Protein 7CQZ (pdb70)

Structure (mmCIF, N/CA/C/O backbone):
data_7CQZ
#
_entry.id   7CQZ
#
_cell.length_a   51.827
_cell.length_b   59.200
_cell.length_c   173.432
_cell.angle_alpha   90.000
_cell.angle_beta   90.000
_cell.angle_gamma   90.000
#
_symmetry.space_group_name_H-M   'P 21 21 21'
#
loop_
_entity.id
_entity.type
_entity.pdbx_description
1 polymer 'Terminal nucleotidyltransferase 5C'
2 non-polymer 'CHLORIDE ION'
3 non-polymer GLYCEROL
4 water water
#
loop_
_atom_site.group_PDB
_atom_site.id
_atom_site.type_symbol
_atom_site.label_atom_id
_atom_site.label_alt_id
_atom_site.label_comp_id
_atom_site.label_asym_id
_atom_site.label_entity_id
_atom_site.label_seq_id
_atom_site.pdbx_PDB_ins_code
_atom_site.Cartn_x
_atom_site.Cartn_y
_atom_site.Cartn_z
_atom_site.occupancy
_atom_site.B_iso_or_equiv
_atom_site.auth_seq_id
_atom_site.auth_comp_id
_atom_site.auth_asym_id
_atom_site.auth_atom_id
_atom_site.pdbx_PDB_model_num
ATOM 1 N N . ASP A 1 10 ? -7.21009 0.08384 -29.48837 1.000 123.47937 10 ASP A N 1
ATOM 2 C CA . ASP A 1 10 ? -7.19952 0.51888 -30.88012 1.000 123.17597 10 ASP A CA 1
ATOM 3 C C . ASP A 1 10 ? -5.87367 0.18371 -31.55577 1.000 116.01281 10 ASP A C 1
ATOM 4 O O . ASP A 1 10 ? -5.18484 -0.75783 -31.16173 1.000 112.90188 10 ASP A O 1
ATOM 9 N N . SER A 1 11 ? -5.51920 0.96893 -32.57516 1.000 103.10162 11 SER A N 1
ATOM 10 C CA . SER A 1 11 ? -4.31517 0.70833 -33.35451 1.000 92.55685 11 SER A CA 1
ATOM 11 C C . SER A 1 11 ? -3.03157 1.02900 -32.60040 1.000 85.94995 11 SER A C 1
ATOM 12 O O . SER A 1 11 ? -1.94794 0.71660 -33.10578 1.000 79.44578 11 SER A O 1
ATOM 15 N N . GLU A 1 12 ? -3.11862 1.64019 -31.41599 1.000 83.72633 12 GLU A N 1
ATOM 16 C CA . GLU A 1 12 ? -1.91203 1.95047 -30.65819 1.000 81.05889 12 GLU A CA 1
ATOM 17 C C . GLU A 1 12 ? -1.20414 0.69852 -30.15643 1.000 73.35493 12 GLU A C 1
ATOM 18 O O . GLU A 1 12 ? 0.00238 0.74825 -29.89397 1.000 77.04370 12 GLU A O 1
ATOM 24 N N . SER A 1 13 ? -1.91874 -0.41795 -30.02441 1.000 53.65216 13 SER A N 1
ATOM 25 C CA . SER A 1 13 ? -1.32935 -1.66299 -29.55214 1.000 62.85941 13 SER A CA 1
ATOM 26 C C . SER A 1 13 ? -0.80218 -2.54348 -30.67770 1.000 61.48798 13 SER A C 1
ATOM 27 O O . SER A 1 13 ? -0.12409 -3.53797 -30.39754 1.000 60.39751 13 SER A O 1
ATOM 30 N N . PHE A 1 14 ? -1.09052 -2.20949 -31.93100 1.000 57.68336 14 PHE A N 1
ATOM 31 C CA . PHE A 1 14 ? -0.66644 -3.00265 -33.07320 1.000 58.33304 14 PHE A CA 1
ATOM 32 C C . PHE A 1 14 ? 0.45901 -2.30152 -33.82235 1.000 60.68131 14 PHE A C 1
ATOM 33 O O . PHE A 1 14 ? 0.67931 -1.09574 -33.67798 1.000 64.34135 14 PHE A O 1
ATOM 41 N N . SER A 1 15 ? 1.16952 -3.07996 -34.63510 1.000 66.74583 15 SER A N 1
ATOM 42 C CA . SER A 1 15 ? 2.26186 -2.55274 -35.43898 1.000 75.44795 15 SER A CA 1
ATOM 43 C C . SER A 1 15 ? 2.52541 -3.49864 -36.59926 1.000 73.74999 15 SER A C 1
ATOM 44 O O . SER A 1 15 ? 2.27701 -4.70349 -36.50486 1.00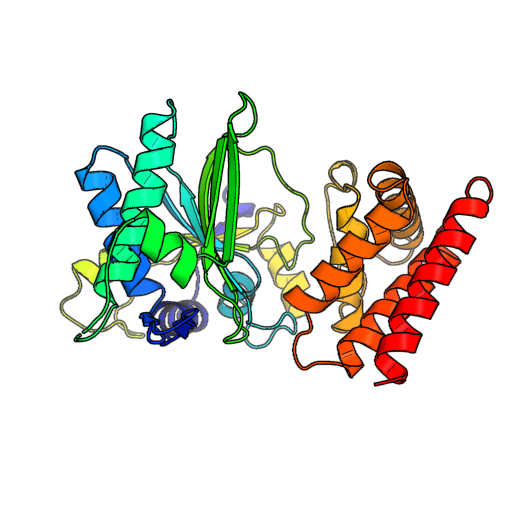0 66.17413 15 SER A O 1
ATOM 47 N N . VAL A 1 16 ? 3.03321 -2.93724 -37.69027 1.000 76.31718 16 VAL A N 1
ATOM 48 C CA . VAL A 1 16 ? 3.37318 -3.70848 -38.87903 1.000 55.45862 16 VAL A CA 1
ATOM 49 C C . VAL A 1 16 ? 4.84333 -4.09403 -38.80445 1.000 54.86590 16 VAL A C 1
ATOM 50 O O . VAL A 1 16 ? 5.70924 -3.23965 -38.58091 1.000 62.60303 16 VAL A O 1
ATOM 54 N N . LEU A 1 17 ? 5.12684 -5.38019 -38.98568 1.000 54.49478 17 LEU A N 1
ATOM 55 C CA . LEU A 1 17 ? 6.50051 -5.85534 -38.92710 1.000 52.77729 17 LEU A CA 1
ATOM 56 C C . LEU A 1 17 ? 7.25392 -5.48970 -40.20122 1.000 64.35320 17 LEU A C 1
ATOM 57 O O . LEU A 1 17 ? 6.67403 -5.37860 -41.28490 1.000 65.11856 17 LEU A O 1
ATOM 62 N N . ASN A 1 18 ? 8.56367 -5.29652 -40.05881 1.000 55.51272 18 ASN A N 1
ATOM 63 C CA . ASN A 1 18 ? 9.42881 -5.03645 -41.19683 1.000 55.51349 18 ASN A CA 1
ATOM 64 C C . ASN A 1 18 ? 9.98174 -6.35658 -41.72997 1.000 68.56731 18 ASN A C 1
ATOM 65 O O . ASN A 1 18 ? 9.70419 -7.43400 -41.19804 1.000 81.40695 18 ASN A O 1
ATOM 70 N N . TRP A 1 19 ? 10.78237 -6.27482 -42.79551 1.000 64.76538 19 TRP A N 1
ATOM 71 C CA . TRP A 1 19 ? 11.33002 -7.48874 -43.39336 1.000 61.86266 19 TRP A CA 1
ATOM 72 C C . TRP A 1 19 ? 12.26686 -8.20800 -42.43242 1.000 55.47678 19 TRP A C 1
ATOM 73 O O . TRP A 1 19 ? 12.25625 -9.44197 -42.35295 1.000 63.49980 19 TRP A O 1
ATOM 84 N N . ASP A 1 20 ? 13.08886 -7.45285 -41.69939 1.000 53.45188 20 ASP A N 1
ATOM 85 C CA . ASP A 1 20 ? 13.98334 -8.06082 -40.71911 1.000 61.56755 20 ASP A CA 1
ATOM 86 C C . ASP A 1 20 ? 13.20636 -8.87553 -39.69298 1.000 74.77375 20 ASP A C 1
ATOM 87 O O . ASP A 1 20 ? 13.62953 -9.97187 -39.30643 1.000 63.48561 20 ASP A O 1
ATOM 92 N N . GLN A 1 21 ? 12.05991 -8.35909 -39.24838 1.000 64.28843 21 GLN A N 1
ATOM 93 C CA . GLN A 1 21 ? 11.25841 -9.07519 -38.26280 1.000 56.76125 21 GLN A CA 1
ATOM 94 C C . GLN A 1 21 ? 10.49447 -10.22892 -38.90183 1.000 50.99938 21 GLN A C 1
ATOM 95 O O . GLN A 1 21 ? 10.41947 -11.32230 -38.32920 1.000 66.84156 21 GLN A O 1
ATOM 101 N N . VAL A 1 22 ? 9.92415 -10.00722 -40.08861 1.000 55.93297 22 VAL A N 1
ATOM 102 C CA . VAL A 1 22 ? 9.21099 -11.07732 -40.78203 1.000 50.19758 22 VAL A CA 1
ATOM 103 C C . VAL A 1 22 ? 10.16258 -12.21734 -41.12366 1.000 59.31741 22 VAL A C 1
ATOM 104 O O . VAL A 1 22 ? 9.80494 -13.39744 -41.01741 1.000 51.15137 22 VAL A O 1
ATOM 108 N N . SER A 1 23 ? 11.39261 -11.88538 -41.52491 1.000 60.78366 23 SER A N 1
ATOM 109 C CA . SER A 1 23 ? 12.37036 -12.91833 -41.85485 1.000 67.93602 23 SER A CA 1
ATOM 110 C C . SER A 1 23 ? 12.68825 -13.78240 -40.64117 1.000 56.01049 23 SER A C 1
ATOM 111 O O . SER A 1 23 ? 12.73508 -15.01419 -40.73740 1.000 66.24712 23 SER A O 1
ATOM 114 N N . ARG A 1 24 ? 12.91067 -13.15259 -39.48511 1.000 58.69791 24 ARG A N 1
ATOM 115 C CA . ARG A 1 24 ? 13.19331 -13.92300 -38.27870 1.000 61.50199 24 ARG A CA 1
ATOM 116 C C . ARG A 1 24 ? 11.97037 -14.71216 -37.82866 1.000 39.21054 24 ARG A C 1
ATOM 117 O O . ARG A 1 24 ? 12.10481 -15.81847 -37.29458 1.000 51.66050 24 ARG A O 1
ATOM 125 N N . LEU A 1 25 ? 10.77013 -14.16253 -38.03485 1.000 47.02511 25 LEU A N 1
ATOM 126 C CA . LEU A 1 25 ? 9.55593 -14.93427 -37.78786 1.000 42.16503 25 LEU A CA 1
ATOM 127 C C . LEU A 1 25 ? 9.52921 -16.19485 -38.64022 1.000 58.82799 25 LEU A C 1
ATOM 128 O O . LEU A 1 25 ? 9.15383 -17.27154 -38.16111 1.000 56.64508 25 LEU A O 1
ATOM 133 N N . HIS A 1 26 ? 9.93389 -16.07908 -39.90736 1.000 53.88352 26 HIS A N 1
ATOM 134 C CA . HIS A 1 26 ? 9.94192 -17.23534 -40.79599 1.000 49.61285 26 HIS A CA 1
ATOM 135 C C . HIS A 1 26 ? 10.92059 -18.29916 -40.31379 1.000 47.78234 26 HIS A C 1
ATOM 136 O O . HIS A 1 26 ? 10.63439 -19.49926 -40.39768 1.000 65.25955 26 HIS A O 1
ATOM 143 N N . GLU A 1 27 ? 12.08349 -17.87968 -39.80876 1.000 53.17318 27 GLU A N 1
ATOM 144 C CA . GLU A 1 27 ? 13.04491 -18.83992 -39.27565 1.000 57.77641 27 GLU A CA 1
ATOM 145 C C . GLU A 1 27 ? 12.49411 -19.54950 -38.04464 1.000 57.75958 27 GLU A C 1
ATOM 146 O O . GLU A 1 27 ? 12.67268 -20.76317 -37.88657 1.000 59.35219 27 GLU A O 1
ATOM 152 N N . VAL A 1 28 ? 11.81876 -18.80931 -37.16244 1.000 50.94949 28 VAL A N 1
ATOM 153 C CA . VAL A 1 28 ? 11.26325 -19.41242 -35.95333 1.000 58.61535 28 VAL A CA 1
ATOM 154 C C . VAL A 1 28 ? 10.21519 -20.45910 -36.31016 1.000 54.68007 28 VAL A C 1
ATOM 155 O O . VAL A 1 28 ? 10.17488 -21.54681 -35.72130 1.000 58.79214 28 VAL A O 1
ATOM 159 N N . LEU A 1 29 ? 9.35796 -20.15400 -37.28658 1.000 52.13402 29 LEU A N 1
ATOM 160 C CA . LEU A 1 29 ? 8.29425 -21.07809 -37.66014 1.000 53.55710 29 LEU A CA 1
ATOM 161 C C . LEU A 1 29 ? 8.80915 -22.28280 -38.43745 1.000 46.40824 29 LEU A C 1
ATOM 162 O O . LEU A 1 29 ? 8.15374 -23.33006 -38.43343 1.000 47.39133 29 LEU A O 1
ATOM 167 N N . THR A 1 30 ? 9.96098 -22.16665 -39.09684 1.000 54.63031 30 THR A N 1
ATOM 168 C CA . THR A 1 30 ? 10.50718 -23.25408 -39.89742 1.000 48.45907 30 THR A CA 1
ATOM 169 C C . THR A 1 30 ? 11.71182 -23.92865 -39.25601 1.000 51.30380 30 THR A C 1
ATOM 170 O O . THR A 1 30 ? 12.29896 -24.82599 -39.86960 1.000 60.44687 30 THR A O 1
ATOM 174 N N . GLU A 1 31 ? 12.09887 -23.52487 -38.04934 1.000 61.23904 31 GLU A N 1
ATOM 175 C CA . GLU A 1 31 ? 13.20625 -24.17737 -37.36579 1.000 59.51176 31 GLU A CA 1
ATOM 176 C C . GLU A 1 31 ? 12.81776 -25.59555 -36.96862 1.000 55.24510 31 GLU A C 1
ATOM 177 O O . GLU A 1 31 ? 11.71372 -25.83861 -36.47440 1.000 49.90700 31 GLU A O 1
ATOM 183 N N . VAL A 1 32 ? 13.72972 -26.53579 -37.19497 1.000 61.54531 32 VAL A N 1
ATOM 184 C CA . VAL A 1 32 ? 13.50561 -27.92740 -36.81780 1.000 61.80412 32 VAL A CA 1
ATOM 185 C C . VAL A 1 32 ? 13.75399 -28.07072 -35.32112 1.000 64.65696 32 VAL A C 1
ATOM 186 O O . VAL A 1 32 ? 14.87968 -27.88491 -34.84706 1.000 73.48892 32 VAL A O 1
ATOM 190 N N . VAL A 1 33 ? 12.70708 -28.40143 -34.57770 1.000 60.75919 33 VAL A N 1
ATOM 191 C CA . VAL A 1 33 ? 12.75409 -28.49483 -33.12181 1.000 61.52644 33 VAL A CA 1
ATOM 192 C C . VAL A 1 33 ? 12.53728 -29.95290 -32.73185 1.000 59.03677 33 VAL A C 1
ATOM 193 O O . VAL A 1 33 ? 11.47979 -30.51880 -33.03934 1.000 62.54848 33 VAL A O 1
ATOM 197 N N . PRO A 1 34 ? 13.49508 -30.59613 -32.06799 1.000 61.35782 34 PRO A N 1
ATOM 198 C CA . PRO A 1 34 ? 13.28999 -31.98177 -31.63100 1.000 68.76813 34 PRO A CA 1
ATOM 199 C C . PRO A 1 34 ? 12.38032 -32.05770 -30.41429 1.000 75.21648 34 PRO A C 1
ATOM 200 O O . PRO A 1 34 ? 12.51594 -31.28868 -29.45916 1.000 83.82392 34 PRO A O 1
ATOM 204 N N . ILE A 1 35 ? 11.44505 -33.00162 -30.45715 1.000 70.47349 35 ILE A N 1
ATOM 205 C CA . ILE A 1 35 ? 10.51896 -33.25431 -29.35858 1.000 56.29563 35 ILE A CA 1
ATOM 206 C C . ILE A 1 35 ? 10.86290 -34.61761 -28.77726 1.000 67.68035 35 ILE A C 1
ATOM 207 O O . ILE A 1 35 ? 10.68703 -35.64623 -29.44138 1.000 71.33066 35 ILE A O 1
ATOM 212 N N . HIS A 1 36 ? 11.34494 -34.62939 -27.53664 1.000 66.58918 36 HIS A N 1
ATOM 213 C CA . HIS A 1 36 ? 11.80948 -35.86516 -26.92191 1.000 65.66860 36 HIS A CA 1
ATOM 214 C C . HIS A 1 36 ? 10.64767 -36.81830 -26.67948 1.000 60.91206 36 HIS A C 1
ATOM 215 O O . HIS A 1 36 ? 9.53901 -36.39989 -26.33079 1.000 69.78785 36 HIS A O 1
ATOM 222 N N . GLY A 1 37 ? 10.91132 -38.10761 -26.87065 1.000 71.42573 37 GLY A N 1
ATOM 223 C CA . GLY A 1 37 ? 9.91978 -39.14655 -26.67981 1.000 78.79495 37 GLY A CA 1
ATOM 224 C C . GLY A 1 37 ? 10.31709 -40.06515 -25.53358 1.000 93.53571 37 GLY A C 1
ATOM 225 O O . GLY A 1 37 ? 11.43547 -40.57986 -25.49710 1.000 111.24028 37 GLY A O 1
ATOM 226 N N . ARG A 1 38 ? 9.38572 -40.25167 -24.60478 1.000 82.89560 38 ARG A N 1
ATOM 227 C CA . ARG A 1 38 ? 9.62405 -41.09318 -23.44156 1.000 90.40308 38 ARG A CA 1
ATOM 228 C C . ARG A 1 38 ? 9.46387 -42.56352 -23.80398 1.000 99.69037 38 ARG A C 1
ATOM 229 O O . ARG A 1 38 ? 8.51447 -42.95008 -24.49214 1.000 90.58592 38 ARG A O 1
ATOM 237 N N . GLY A 1 39 ? 10.40259 -43.38213 -23.33602 1.000 96.38830 39 GLY A N 1
ATOM 238 C CA . GLY A 1 39 ? 10.37653 -44.80570 -23.60946 1.000 86.38284 39 GLY A CA 1
ATOM 239 C C . GLY A 1 39 ? 11.01411 -45.17169 -24.93388 1.000 102.38738 39 GLY A C 1
ATOM 240 O O . GLY A 1 39 ? 11.98404 -44.53691 -25.35801 1.000 107.84950 39 GLY A O 1
ATOM 241 N N . ASN A 1 40 ? 10.47470 -46.19219 -25.60055 1.000 114.83503 40 ASN A N 1
ATOM 242 C CA . ASN A 1 40 ? 10.93921 -46.62826 -26.91858 1.000 118.94865 40 ASN A CA 1
ATOM 243 C C . ASN A 1 40 ? 10.54098 -45.68276 -28.03233 1.000 101.08068 40 ASN A C 1
ATOM 244 O O . ASN A 1 40 ? 10.69101 -46.04811 -29.20464 1.000 108.42418 40 ASN A O 1
ATOM 249 N N . PHE A 1 41 ? 10.04499 -44.49012 -27.72250 1.000 84.81434 41 PHE A N 1
ATOM 250 C CA . PHE A 1 41 ? 9.55817 -43.62672 -28.78902 1.000 88.10095 41 PHE A CA 1
ATOM 251 C C . PHE A 1 41 ? 10.67433 -42.72942 -29.31231 1.000 91.38258 41 PHE A C 1
ATOM 252 O O . PHE A 1 41 ? 11.48138 -42.21917 -28.52952 1.000 94.49126 41 PHE A O 1
ATOM 260 N N . PRO A 1 42 ? 10.72790 -42.53503 -30.62522 1.000 90.38333 42 PRO A N 1
ATOM 261 C CA . PRO A 1 42 ? 11.74967 -41.66386 -31.20605 1.000 79.51659 42 PRO A CA 1
ATOM 262 C C . PRO A 1 42 ? 11.42171 -40.19635 -30.98118 1.000 74.14419 42 PRO A C 1
ATOM 263 O O . PRO A 1 42 ? 10.28669 -39.81655 -30.68786 1.000 68.10111 42 PRO A O 1
ATOM 267 N N . THR A 1 43 ? 12.45101 -39.36788 -31.12564 1.000 84.72491 43 THR A N 1
ATOM 268 C CA . THR A 1 43 ? 12.27949 -37.92702 -31.01818 1.000 82.07712 43 THR A CA 1
ATOM 269 C C . THR A 1 43 ? 11.63244 -37.38996 -32.28799 1.000 80.54527 43 THR A C 1
ATOM 270 O O . THR A 1 43 ? 12.04009 -37.74116 -33.39941 1.000 89.49866 43 THR A O 1
ATOM 274 N N . LEU A 1 44 ? 10.62047 -36.54337 -32.12152 1.000 80.51951 44 LEU A N 1
ATOM 275 C CA . LEU A 1 44 ? 9.91226 -35.95392 -33.24873 1.000 72.97448 44 LEU A CA 1
ATOM 276 C C . LEU A 1 44 ? 10.61574 -34.67621 -33.68593 1.000 78.55872 44 LEU A C 1
ATOM 277 O O . LEU A 1 44 ? 10.84184 -33.77516 -32.87183 1.000 81.80727 44 LEU A O 1
ATOM 282 N N . GLU A 1 45 ? 10.96513 -34.60481 -34.96817 1.000 79.21525 45 GLU A N 1
ATOM 283 C CA . GLU A 1 45 ? 11.56611 -33.41011 -35.55689 1.000 69.41620 45 GLU A CA 1
ATOM 284 C C . GLU A 1 45 ? 10.44482 -32.60574 -36.20383 1.000 70.27675 45 GLU A C 1
ATOM 285 O O . GLU A 1 45 ? 10.05540 -32.86587 -37.34523 1.000 77.44250 45 GLU A O 1
ATOM 291 N N . ILE A 1 46 ? 9.92661 -31.62723 -35.46982 1.000 71.46518 46 ILE A N 1
ATOM 292 C CA . ILE A 1 46 ? 8.78611 -30.84447 -35.91283 1.000 64.68581 46 ILE A CA 1
ATOM 293 C C . ILE A 1 46 ? 9.23129 -29.41026 -36.17759 1.000 57.27882 46 ILE A C 1
ATOM 294 O O . ILE A 1 46 ? 10.31130 -28.97955 -35.77309 1.000 55.22660 46 ILE A O 1
ATOM 299 N N . THR A 1 47 ? 8.37812 -28.67149 -36.88072 1.000 49.10878 47 THR A N 1
ATOM 300 C CA . THR A 1 47 ? 8.49461 -27.22871 -37.01282 1.000 47.00694 47 THR A CA 1
ATOM 301 C C . THR A 1 47 ? 7.17984 -26.60589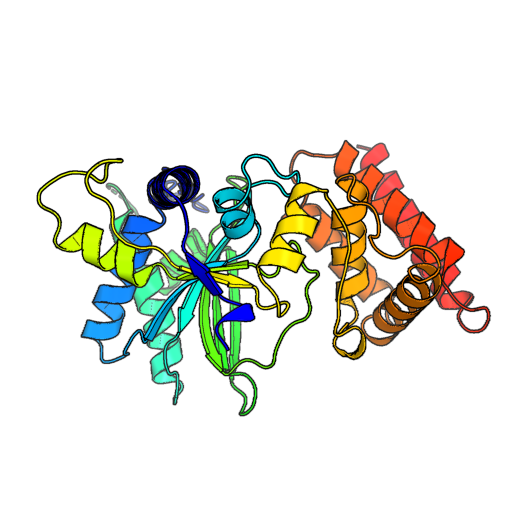 -36.57081 1.000 59.49471 47 THR A C 1
ATOM 302 O O . THR A 1 47 ? 6.12328 -27.23958 -36.64569 1.000 57.90075 47 THR A O 1
ATOM 306 N N . LEU A 1 48 ? 7.25043 -25.36069 -36.09656 1.000 46.41262 48 LEU A N 1
ATOM 307 C CA . LEU A 1 48 ? 6.03080 -24.67164 -35.68825 1.000 45.26623 48 LEU A CA 1
ATOM 308 C C . LEU A 1 48 ? 5.09061 -24.47425 -36.87025 1.000 65.98957 48 LEU A C 1
ATOM 309 O O . LEU A 1 48 ? 3.86563 -24.53330 -36.71518 1.000 62.92698 48 LEU A O 1
ATOM 314 N N . LYS A 1 49 ? 5.64777 -24.24629 -38.06152 1.000 54.14357 49 LYS A N 1
ATOM 315 C CA . LYS A 1 49 ? 4.82250 -24.06553 -39.25140 1.000 59.49556 49 LYS A CA 1
ATOM 316 C C . LYS A 1 49 ? 4.00650 -25.31673 -39.55272 1.000 56.34322 49 LYS A C 1
ATOM 317 O O . LYS A 1 49 ? 2.79784 -25.23911 -39.80122 1.000 54.65118 49 LYS A O 1
ATOM 323 N N . ASP A 1 50 ? 4.65278 -26.48471 -39.52907 1.000 46.31861 50 ASP A N 1
ATOM 324 C CA . ASP A 1 50 ? 3.96600 -27.71694 -39.90384 1.000 53.38736 50 ASP A CA 1
ATOM 325 C C . ASP A 1 50 ? 2.91438 -28.10910 -38.87327 1.000 49.87723 50 ASP A C 1
ATOM 326 O O . ASP A 1 50 ? 1.82968 -28.57956 -39.23621 1.000 45.53507 50 ASP A O 1
ATOM 331 N N . ILE A 1 51 ? 3.21159 -27.92444 -37.58470 1.000 49.04261 51 ILE A N 1
ATOM 332 C CA . ILE A 1 51 ? 2.25805 -28.33087 -36.55809 1.000 49.17532 51 ILE A CA 1
ATOM 333 C C . ILE A 1 51 ? 1.05254 -27.39769 -36.53863 1.000 47.95245 51 ILE A C 1
ATOM 334 O O . ILE A 1 51 ? -0.06771 -27.83007 -36.24384 1.000 53.64773 51 ILE A O 1
ATOM 339 N N . VAL A 1 52 ? 1.24579 -26.11796 -36.86473 1.000 48.77119 52 VAL A N 1
ATOM 340 C CA . VAL A 1 52 ? 0.11875 -25.19105 -36.91773 1.000 48.67078 52 VAL A CA 1
ATOM 341 C C . VAL A 1 52 ? -0.80043 -25.54086 -38.08120 1.000 54.59156 52 VAL A C 1
ATOM 342 O O . VAL A 1 52 ? -2.02597 -25.61063 -37.92779 1.000 51.41505 52 VAL A O 1
ATOM 346 N N . GLN A 1 53 ? -0.21958 -25.76973 -39.26204 1.000 45.78490 53 GLN A N 1
ATOM 347 C CA . GLN A 1 53 ? -1.02236 -26.10683 -40.43358 1.000 53.18824 53 GLN A CA 1
ATOM 348 C C . GLN A 1 53 ? -1.80166 -27.39776 -40.21846 1.000 46.06982 53 GLN A C 1
ATOM 349 O O . GLN A 1 53 ? -2.96264 -27.50710 -40.63030 1.000 61.65433 53 GLN A O 1
ATOM 355 N N . THR A 1 54 ? -1.18057 -28.38678 -39.57323 1.000 42.95654 54 THR A N 1
ATOM 356 C CA . THR A 1 54 ? -1.87100 -29.64382 -39.30565 1.000 42.87170 54 THR A CA 1
ATOM 357 C C . THR A 1 54 ? -2.99497 -29.44765 -38.29534 1.000 51.03363 54 THR A C 1
ATOM 358 O O . THR A 1 54 ? -4.11206 -29.94069 -38.49056 1.000 58.47571 54 THR A O 1
ATOM 362 N N . VAL A 1 55 ? -2.71970 -28.72171 -37.21048 1.000 45.61312 55 VAL A N 1
ATOM 363 C CA . VAL A 1 55 ? -3.72738 -28.52760 -36.17229 1.000 48.01442 55 VAL A CA 1
ATOM 364 C C . VAL A 1 55 ? -4.87530 -27.67086 -36.69313 1.000 49.25899 55 VAL A C 1
ATOM 365 O O . VAL A 1 55 ? -6.05046 -28.02211 -36.53618 1.000 48.49015 55 VAL A O 1
ATOM 369 N N . ARG A 1 56 ? -4.55584 -26.53778 -37.32616 1.000 50.00582 56 ARG A N 1
ATOM 370 C CA . ARG A 1 56 ? -5.60974 -25.64339 -37.79829 1.000 51.92253 56 ARG A CA 1
ATOM 371 C C . ARG A 1 56 ? -6.44805 -26.30088 -38.88674 1.000 54.36224 56 ARG A C 1
ATOM 372 O O . ARG A 1 56 ? -7.67418 -26.14183 -38.91761 1.000 68.82308 56 ARG A O 1
ATOM 380 N N . GLY A 1 57 ? -5.80569 -27.04599 -39.78671 1.000 49.37816 57 GLY A N 1
ATOM 381 C CA . GLY A 1 57 ? -6.55220 -27.72507 -40.83236 1.000 49.60971 57 GLY A CA 1
ATOM 382 C C . GLY A 1 57 ? -7.50641 -28.76659 -40.28168 1.000 56.50905 57 GLY A C 1
ATOM 383 O O . GLY A 1 57 ? -8.66811 -28.83977 -40.68803 1.000 55.79365 57 GLY A O 1
ATOM 384 N N . ARG A 1 58 ? -7.03257 -29.58234 -39.33716 1.000 61.12197 58 ARG A N 1
ATOM 385 C CA . ARG A 1 58 ? -7.88202 -30.64124 -38.80153 1.000 67.20670 58 ARG A CA 1
ATOM 386 C C . ARG A 1 58 ? -8.91549 -30.09845 -37.81863 1.000 73.33394 58 ARG A C 1
ATOM 387 O O . ARG A 1 58 ? -9.96084 -30.72698 -37.61513 1.000 64.79239 58 ARG A O 1
ATOM 395 N N . LEU A 1 59 ? -8.65164 -28.93909 -37.20835 1.000 68.93344 59 LEU A N 1
ATOM 396 C CA . LEU A 1 59 ? -9.64529 -28.31895 -36.33543 1.000 62.49947 59 LEU A CA 1
ATOM 397 C C . LEU A 1 59 ? -10.82611 -27.78832 -37.13995 1.000 69.30512 59 LEU A C 1
ATOM 398 O O 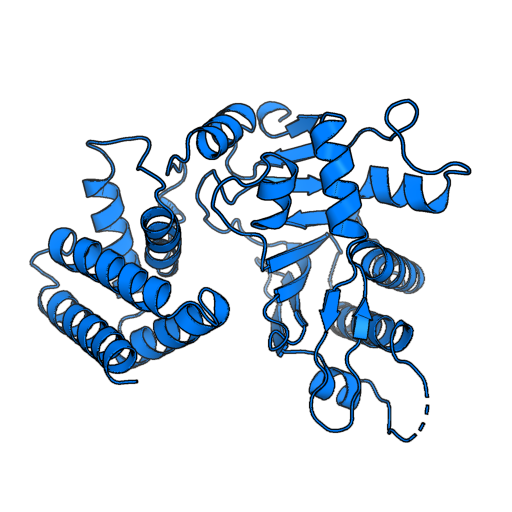. LEU A 1 59 ? -11.98331 -28.11528 -36.85153 1.000 75.76508 59 LEU A O 1
ATOM 403 N N . GLU A 1 60 ? -10.55145 -26.96566 -38.15681 1.000 59.71323 60 GLU A N 1
ATOM 404 C CA . GLU A 1 60 ? -11.62347 -26.42373 -38.98574 1.000 60.77358 60 GLU A CA 1
ATOM 405 C C . GLU A 1 60 ? -12.35051 -27.52016 -39.75233 1.000 64.70120 60 GLU A C 1
ATOM 406 O O . GLU A 1 60 ? -13.55472 -27.40371 -40.00653 1.000 67.37320 60 GLU A O 1
ATOM 412 N N . GLU A 1 61 ? -11.64017 -28.58636 -40.12552 1.000 77.28016 61 GLU A N 1
ATOM 413 C CA . GLU A 1 61 ? -12.28550 -29.72409 -40.77093 1.000 71.78461 61 GLU A CA 1
ATOM 414 C C . GLU A 1 61 ? -13.28885 -30.39550 -39.84171 1.000 73.09101 61 GLU A C 1
ATOM 415 O O . GLU A 1 61 ? -14.30613 -30.92692 -40.30299 1.000 72.18249 61 GLU A O 1
ATOM 421 N N . ALA A 1 62 ? -13.03415 -30.36278 -38.53551 1.000 64.88515 62 ALA A N 1
ATOM 422 C CA . ALA A 1 62 ? -13.90831 -30.97678 -37.54696 1.000 78.51111 62 ALA A CA 1
ATOM 423 C C . ALA A 1 62 ? -14.94509 -30.00988 -36.98542 1.000 84.03706 62 ALA A C 1
ATOM 424 O O . ALA A 1 62 ? -15.60467 -30.33707 -35.99344 1.000 77.83516 62 ALA A O 1
ATOM 426 N N . GLY A 1 63 ? -15.09893 -28.83273 -37.58555 1.000 86.29218 63 GLY A N 1
ATOM 427 C CA . GLY A 1 63 ? -16.13028 -27.90031 -37.18117 1.000 88.61771 63 GLY A CA 1
ATOM 428 C C . GLY A 1 63 ? -15.72806 -26.87373 -36.14658 1.000 85.05697 63 GLY A C 1
ATOM 429 O O . GLY A 1 63 ? -16.59692 -26.13809 -35.66292 1.000 95.51178 63 GLY A O 1
ATOM 430 N N . ILE A 1 64 ? -14.45101 -26.79586 -35.78911 1.000 70.15868 64 ILE A N 1
ATOM 431 C CA . ILE A 1 64 ? -13.95994 -25.81564 -34.82765 1.000 72.50344 64 ILE A CA 1
ATOM 432 C C . ILE A 1 64 ? -13.25902 -24.71164 -35.60844 1.000 74.01521 64 ILE A C 1
ATOM 433 O O . ILE A 1 64 ? -12.15800 -24.90983 -36.13352 1.000 85.33568 64 ILE A O 1
ATOM 438 N N . ASN A 1 65 ? -13.89616 -23.54623 -35.68810 1.000 73.34550 65 ASN A N 1
ATOM 439 C CA . ASN A 1 65 ? -13.31698 -22.42182 -36.40992 1.000 58.75217 65 ASN A CA 1
ATOM 440 C C . ASN A 1 65 ? -12.11691 -21.86874 -35.65281 1.000 62.64562 65 ASN A C 1
ATOM 441 O O . ASN A 1 65 ? -12.19243 -21.61128 -34.44755 1.000 72.33203 65 ASN A O 1
ATOM 446 N N . VAL A 1 66 ? -11.00844 -21.68959 -36.36247 1.000 70.95355 66 VAL A N 1
ATOM 447 C CA . VAL A 1 66 ? -9.79489 -21.10713 -35.80377 1.000 63.02684 66 VAL A CA 1
ATOM 448 C C . VAL A 1 66 ? -9.81075 -19.62900 -36.17475 1.000 65.77793 66 VAL A C 1
ATOM 449 O O . VAL A 1 66 ? -9.55742 -19.26030 -37.32503 1.000 70.39381 66 VAL A O 1
ATOM 453 N N . GLN A 1 67 ? -10.12051 -18.77688 -35.19531 1.000 62.11127 67 GLN A N 1
ATOM 454 C CA . GLN A 1 67 ? -10.24476 -17.34813 -35.46548 1.000 52.44500 67 GLN A CA 1
ATOM 455 C C . GLN A 1 67 ? -8.90467 -16.74716 -35.87280 1.000 55.31994 67 GLN A C 1
ATOM 456 O O . GLN A 1 67 ? -8.82353 -15.99160 -36.84835 1.000 66.30604 67 GLN A O 1
ATOM 462 N N . ASP A 1 68 ? -7.84221 -17.07623 -35.14089 1.000 55.79835 68 ASP A N 1
ATOM 463 C CA . ASP A 1 68 ? -6.49613 -16.65318 -35.50284 1.000 60.00057 68 ASP A CA 1
ATOM 464 C C . ASP A 1 68 ? -5.48919 -17.49389 -34.73197 1.000 55.87148 68 ASP A C 1
ATOM 465 O O . ASP A 1 68 ? -5.81801 -18.11967 -33.72073 1.000 60.11841 68 ASP A O 1
ATOM 470 N N . VAL A 1 69 ? -4.25570 -17.50299 -35.23321 1.000 53.25208 69 VAL A N 1
ATOM 471 C CA . VAL A 1 69 ? -3.13332 -18.18185 -34.59580 1.000 52.85483 69 VAL A CA 1
ATOM 472 C C . VAL A 1 69 ? -2.06221 -17.14050 -34.30902 1.000 53.59627 69 VAL A C 1
ATOM 473 O O . VAL A 1 69 ? -1.76275 -16.30080 -35.16589 1.000 52.12385 69 VAL A O 1
ATOM 477 N N . ARG A 1 70 ? -1.48759 -17.19220 -33.10969 1.000 64.30804 70 ARG A N 1
ATOM 478 C CA . ARG A 1 70 ? -0.53284 -16.18460 -32.67430 1.000 62.08262 70 ARG A CA 1
ATOM 479 C C . ARG A 1 70 ? 0.69737 -16.83666 -32.06434 1.000 56.53628 70 ARG A C 1
ATOM 480 O O . ARG A 1 70 ? 0.59991 -17.87082 -31.39706 1.000 56.09097 70 ARG A O 1
ATOM 488 N N . LEU A 1 71 ? 1.85388 -16.22339 -32.30409 1.000 64.26687 71 LEU A N 1
ATOM 489 C CA . LEU A 1 71 ? 3.08861 -16.59243 -31.62788 1.000 52.83821 71 LEU A CA 1
ATOM 490 C C . LEU A 1 71 ? 3.24669 -15.72267 -30.38790 1.000 45.52177 71 LEU A C 1
ATOM 491 O O . LEU A 1 71 ? 3.16861 -14.49291 -30.47064 1.000 48.40133 71 LEU A O 1
ATOM 496 N N . ASN A 1 72 ? 3.46471 -16.36223 -29.24407 1.000 49.75175 72 ASN A N 1
ATOM 497 C CA . ASN A 1 72 ? 3.47899 -15.68549 -27.95795 1.000 51.27464 72 ASN A CA 1
ATOM 498 C C . ASN A 1 72 ? 4.79222 -15.98038 -27.24560 1.000 61.21503 72 ASN A C 1
ATOM 499 O O . ASN A 1 72 ? 5.56730 -16.84868 -27.65456 1.000 88.40629 72 ASN A O 1
ATOM 504 N N . GLY A 1 73 ? 5.04475 -15.23164 -26.17869 1.000 67.68029 73 GLY A N 1
ATOM 505 C CA . GLY A 1 73 ? 6.17133 -15.50166 -25.31169 1.000 49.74524 73 GLY A CA 1
ATOM 506 C C . GLY A 1 73 ? 7.44596 -14.81986 -25.76648 1.000 47.35981 73 GLY A C 1
ATOM 507 O O . GLY A 1 73 ? 7.44533 -13.81324 -26.48180 1.000 69.07341 73 GLY A O 1
ATOM 508 N N . SER A 1 74 ? 8.56546 -15.39981 -25.32833 1.000 50.19264 74 SER A N 1
ATOM 509 C CA . SER A 1 74 ? 9.87191 -14.84781 -25.66755 1.000 58.13951 74 SER A CA 1
ATOM 510 C C . SER A 1 74 ? 10.15097 -14.93963 -27.16193 1.000 49.60312 74 SER A C 1
ATOM 511 O O . SER A 1 74 ? 10.89115 -14.11185 -27.70619 1.000 58.93511 74 SER A O 1
ATOM 514 N N . ALA A 1 75 ? 9.57226 -15.93579 -27.83791 1.000 47.23236 75 ALA A N 1
ATOM 515 C CA . ALA A 1 75 ? 9.75403 -16.06098 -29.28043 1.000 41.61200 75 ALA A CA 1
ATOM 516 C C . ALA A 1 75 ? 9.22473 -14.83452 -30.01112 1.000 40.87860 75 ALA A C 1
ATOM 517 O O . ALA A 1 75 ? 9.86945 -14.32735 -30.93666 1.000 52.66760 75 ALA A O 1
ATOM 519 N N . ALA A 1 76 ? 8.05028 -14.34312 -29.60906 1.000 52.52198 76 ALA A N 1
ATOM 520 C CA . ALA A 1 76 ? 7.51075 -13.13314 -30.21937 1.000 48.32405 76 ALA A CA 1
ATOM 521 C C . ALA A 1 76 ? 8.41698 -11.93787 -29.95936 1.000 51.28928 76 ALA A C 1
ATOM 522 O O . ALA A 1 76 ? 8.58875 -11.07768 -30.83073 1.000 53.01458 76 ALA A O 1
ATOM 524 N N . GLY A 1 77 ? 9.00878 -11.86823 -28.76601 1.000 54.39506 77 GLY A N 1
ATOM 525 C CA . GLY A 1 77 ? 9.96303 -10.80801 -28.49023 1.000 41.25868 77 GLY A CA 1
ATOM 526 C C . GLY A 1 77 ? 11.22047 -10.92507 -29.33059 1.000 43.97614 77 GLY A C 1
ATOM 527 O O . GLY A 1 77 ? 11.77481 -9.91689 -29.77744 1.000 52.76029 77 GLY A O 1
ATOM 528 N N . HIS A 1 78 ? 11.68787 -12.15573 -29.55976 1.000 44.24741 78 HIS A N 1
ATOM 529 C CA . HIS A 1 78 ? 12.87712 -12.35260 -30.38234 1.000 49.28219 78 HIS A CA 1
ATOM 530 C C . HIS A 1 78 ? 12.62376 -11.98120 -31.83765 1.000 50.65347 78 HIS A C 1
ATOM 531 O O . HIS A 1 78 ? 13.53621 -11.50274 -32.52093 1.000 53.97048 78 HIS A O 1
ATOM 538 N N . VAL A 1 79 ? 11.40257 -12.19665 -32.33006 1.000 47.25430 79 VAL A N 1
ATOM 539 C CA . VAL A 1 79 ? 11.07797 -11.80066 -33.69677 1.000 52.85242 79 VAL A CA 1
ATOM 540 C C . VAL A 1 79 ? 11.10202 -10.28331 -33.83144 1.000 56.56980 79 VAL A C 1
ATOM 541 O O . VAL A 1 79 ? 11.52323 -9.74286 -34.86203 1.000 66.35046 79 VAL A O 1
ATOM 545 N N . LEU A 1 80 ? 10.67976 -9.57076 -32.78754 1.000 47.86553 80 LEU A N 1
ATOM 546 C CA . LEU A 1 80 ? 10.68213 -8.11400 -32.84333 1.000 54.97556 80 LEU A CA 1
ATOM 547 C C . LEU A 1 80 ? 12.07539 -7.54052 -32.61123 1.000 51.49614 80 LEU A C 1
ATOM 548 O O . LEU A 1 80 ? 12.46532 -6.56996 -33.26983 1.000 56.45366 80 LEU A O 1
ATOM 553 N N . VAL A 1 81 ? 12.83550 -8.11789 -31.68179 1.000 54.88500 81 VAL A N 1
ATOM 554 C CA . VAL A 1 81 ? 14.17738 -7.64392 -31.35232 1.000 65.61794 81 VAL A CA 1
ATOM 555 C C . VAL A 1 81 ? 15.08987 -8.85947 -31.25262 1.000 72.96823 81 VAL A C 1
ATOM 556 O O . VAL A 1 81 ? 14.92010 -9.69224 -30.35536 1.000 75.22743 81 VAL A O 1
ATOM 560 N N . LYS A 1 82 ? 16.05556 -8.96071 -32.16369 1.000 59.98068 82 LYS A N 1
ATOM 561 C CA . LYS A 1 82 ? 16.97669 -10.08948 -32.16438 1.000 71.20773 82 LYS A CA 1
ATOM 562 C C . LYS A 1 82 ? 17.88661 -10.03652 -30.94316 1.000 54.30319 82 LYS A C 1
ATOM 563 O O . LYS A 1 82 ? 18.47236 -8.99252 -30.63897 1.000 55.72696 82 LYS A O 1
ATOM 569 N N . ASP A 1 83 ? 18.00012 -11.16892 -30.24679 1.000 61.73182 83 ASP A N 1
ATOM 570 C CA . ASP A 1 83 ? 18.88961 -11.31664 -29.09336 1.000 70.36139 83 ASP A CA 1
ATOM 571 C C . ASP A 1 83 ? 18.65061 -10.21330 -28.06378 1.000 60.13572 83 ASP A C 1
ATOM 572 O O . ASP A 1 83 ? 19.57051 -9.51066 -27.63877 1.000 63.44643 83 ASP A O 1
ATOM 577 N N . ASN A 1 84 ? 17.38813 -10.06348 -27.66141 1.000 59.06535 84 ASN A N 1
ATOM 578 C CA . ASN A 1 84 ? 17.00920 -9.01708 -26.72080 1.000 69.86022 84 ASN A CA 1
ATOM 579 C C . ASN A 1 84 ? 17.40589 -9.32883 -25.28353 1.000 49.58965 84 ASN A C 1
ATOM 580 O O . ASN A 1 84 ? 17.33720 -8.43402 -24.43415 1.000 60.28129 84 ASN A O 1
ATOM 585 N N . GLY A 1 85 ? 17.81449 -10.56272 -24.99148 1.000 54.55969 85 GLY A N 1
ATOM 586 C CA . GLY A 1 85 ? 18.21406 -10.95520 -23.65412 1.000 53.11413 85 GLY A CA 1
ATOM 587 C C . GLY A 1 85 ? 17.22856 -11.84471 -22.92835 1.000 56.11491 85 GLY A C 1
ATOM 588 O O . GLY A 1 85 ? 17.51943 -12.26947 -21.80383 1.000 65.53607 85 GLY A O 1
ATOM 589 N N . LEU A 1 86 ? 16.07865 -12.14566 -23.52729 1.000 64.88071 86 LEU A N 1
ATOM 590 C CA . LEU A 1 86 ? 15.05618 -12.96637 -22.89464 1.000 65.99813 86 LEU A CA 1
ATOM 591 C C . LEU A 1 86 ? 15.12215 -14.42941 -23.31038 1.000 70.84538 86 LEU A C 1
ATOM 592 O O . LEU A 1 86 ? 14.29861 -15.22627 -22.85073 1.000 79.50768 86 LEU A O 1
ATOM 597 N N . GLY A 1 87 ? 16.07380 -14.80188 -24.16300 1.000 78.43058 87 GLY A N 1
ATOM 598 C CA . GLY A 1 87 ? 16.21718 -16.18143 -24.57799 1.000 75.28529 87 GLY A CA 1
ATOM 599 C C . GLY A 1 87 ? 15.21047 -16.58375 -25.63865 1.000 78.18679 87 GLY A C 1
ATOM 600 O O . GLY A 1 87 ? 14.32429 -15.82546 -26.03707 1.000 66.62864 87 GLY A O 1
ATOM 601 N N . CYS A 1 88 ? 15.36222 -17.82606 -26.10692 1.000 98.09480 88 CYS A N 1
ATOM 602 C CA . CYS A 1 88 ? 14.49309 -18.37189 -27.14241 1.000 108.77310 88 CYS A CA 1
ATOM 603 C C . CYS A 1 88 ? 14.12978 -19.82454 -26.85725 1.000 110.00471 88 CYS A C 1
ATOM 604 O O . CYS A 1 88 ? 13.95408 -20.61731 -27.78911 1.000 118.83628 88 CYS A O 1
ATOM 607 N N . LYS A 1 89 ? 14.01407 -20.19256 -25.57974 1.000 96.18206 89 LYS A N 1
ATOM 608 C CA . LYS A 1 89 ? 13.70906 -21.57803 -25.23616 1.000 88.08832 89 LYS A CA 1
ATOM 609 C C . LYS A 1 89 ? 12.25488 -21.91752 -25.53817 1.000 87.84129 89 LYS A C 1
ATOM 610 O O . LYS A 1 89 ? 11.96857 -22.87873 -26.26146 1.000 99.59544 89 LYS A O 1
ATOM 616 N N . ASP A 1 90 ? 11.32288 -21.13894 -24.99530 1.000 88.25407 90 ASP A N 1
ATOM 617 C CA . ASP A 1 90 ? 9.90935 -21.47609 -25.08200 1.000 84.01515 90 ASP A CA 1
ATOM 618 C C . ASP A 1 90 ? 9.31364 -21.00010 -26.40057 1.000 69.08441 90 ASP A C 1
ATOM 619 O O . ASP A 1 90 ? 9.45727 -19.83200 -26.77492 1.000 78.46122 90 ASP A O 1
ATOM 624 N N . LEU A 1 91 ? 8.64074 -21.91167 -27.09886 1.000 56.88152 91 LEU A N 1
ATOM 625 C CA . LEU A 1 91 ? 7.87519 -21.60209 -28.30126 1.000 54.13380 91 LEU A CA 1
ATOM 626 C C . LEU A 1 91 ? 6.39941 -21.71639 -27.94185 1.000 52.53914 91 LEU A C 1
ATOM 627 O O . LEU A 1 91 ? 5.88031 -22.82487 -27.77277 1.000 61.42129 91 LEU A O 1
ATOM 632 N N . ASP A 1 92 ? 5.73062 -20.57481 -27.81655 1.000 53.34616 92 ASP A N 1
ATOM 633 C CA . ASP A 1 92 ? 4.34884 -20.51440 -27.36134 1.000 51.76496 92 ASP A CA 1
ATOM 634 C C . ASP A 1 92 ? 3.43630 -20.14705 -28.52321 1.000 60.92112 92 ASP A C 1
ATOM 635 O O . ASP A 1 92 ? 3.66178 -19.13972 -29.20257 1.000 71.87664 92 ASP A O 1
ATOM 640 N N . LEU A 1 93 ? 2.40764 -20.96189 -28.74268 1.000 47.15963 93 LEU A N 1
ATOM 641 C CA . LEU A 1 93 ? 1.42809 -20.74165 -29.79607 1.000 45.80452 93 LEU A CA 1
ATOM 642 C C . LEU A 1 93 ? 0.04034 -20.61279 -29.18516 1.000 47.88140 93 LEU A C 1
ATOM 643 O O . LEU A 1 93 ? -0.28297 -21.29093 -28.20465 1.000 57.20395 93 LEU A O 1
ATOM 648 N N . ILE A 1 94 ? -0.77738 -19.74167 -29.76991 1.000 49.60552 94 ILE A N 1
ATOM 649 C CA . ILE A 1 94 ? -2.13322 -19.48566 -29.30070 1.000 46.72544 94 ILE A CA 1
ATOM 650 C C . ILE A 1 94 ? -3.09589 -19.73143 -30.45347 1.000 48.57732 94 ILE A C 1
ATOM 651 O O . ILE A 1 94 ? -2.89624 -19.21064 -31.55697 1.000 46.14125 94 ILE A O 1
ATOM 656 N N . PHE A 1 95 ? -4.13347 -20.52625 -30.19739 1.000 51.46608 95 PHE A N 1
ATOM 657 C CA . PHE A 1 95 ? -5.19580 -20.79325 -31.16295 1.000 41.16222 95 PHE A CA 1
ATOM 658 C C . PHE A 1 95 ? -6.49957 -20.25277 -30.59194 1.000 51.36676 95 PHE A C 1
ATOM 659 O O . PHE A 1 95 ? -7.04985 -20.82600 -29.64547 1.000 55.86944 95 PHE A O 1
ATOM 667 N N . HIS A 1 96 ? -6.99465 -19.15641 -31.16049 1.000 55.59449 96 HIS A N 1
ATOM 668 C CA . HIS A 1 96 ? -8.27734 -18.59340 -30.74280 1.000 59.54275 96 HIS A CA 1
ATOM 669 C C . HIS A 1 96 ? -9.39147 -19.43632 -31.34893 1.000 57.72668 96 HIS A C 1
ATOM 670 O O . HIS A 1 96 ? -9.74828 -19.27224 -32.51765 1.000 79.28520 96 HIS A O 1
ATOM 677 N N . VAL A 1 97 ? -9.94091 -20.35025 -30.55235 1.000 63.13846 97 VAL A N 1
ATOM 678 C CA . VAL A 1 97 ? -11.01775 -21.22998 -30.98405 1.000 63.43190 97 VAL A CA 1
ATOM 679 C C . VAL A 1 97 ? -12.10601 -21.22608 -29.92121 1.000 78.70233 97 VAL A C 1
ATOM 680 O O . VAL A 1 97 ? -11.82982 -21.13148 -28.72130 1.000 64.47019 97 VAL A O 1
ATOM 684 N N . ALA A 1 98 ? -13.35401 -21.32553 -30.37014 1.000 74.99360 98 ALA A N 1
ATOM 685 C CA . ALA A 1 98 ? -14.48321 -21.39346 -29.45390 1.000 68.27946 98 ALA A CA 1
ATOM 686 C C . ALA A 1 98 ? -14.61007 -22.80526 -28.89636 1.000 81.07679 98 ALA A C 1
ATOM 687 O O . ALA A 1 98 ? -14.57394 -23.78425 -29.64833 1.000 79.51438 98 ALA A O 1
ATOM 689 N N . LEU A 1 99 ? -14.75334 -22.90929 -27.57557 1.000 92.28244 99 LEU A N 1
ATOM 690 C CA . LEU A 1 99 ? -14.87333 -24.19297 -26.88350 1.000 97.40766 99 LEU A CA 1
ATOM 691 C C . LEU A 1 99 ? -16.14305 -24.17135 -26.04237 1.000 103.69022 99 LEU A C 1
ATOM 692 O O . LEU A 1 99 ? -16.09118 -23.98069 -24.81927 1.000 100.20449 99 LEU A O 1
ATOM 697 N N . PRO A 1 100 ? -17.30912 -24.36224 -26.66818 1.000 105.89322 100 PRO A N 1
ATOM 698 C CA . PRO A 1 100 ? -18.57031 -24.28869 -25.91694 1.000 95.43423 100 PRO A CA 1
ATOM 699 C C . PRO A 1 100 ? -18.77869 -25.45836 -24.96733 1.000 101.19282 100 PRO A C 1
ATOM 700 O O . PRO A 1 100 ? -19.13211 -25.25785 -23.80143 1.000 117.88067 100 PRO A O 1
ATOM 704 N N . THR A 1 101 ? -18.57422 -26.67894 -25.44901 1.000 96.22272 101 THR A N 1
ATOM 705 C CA . THR A 1 101 ? -18.86473 -27.88356 -24.68240 1.000 102.45248 101 THR A CA 1
ATOM 706 C C . THR A 1 101 ? -17.58058 -28.66626 -24.42127 1.000 103.83502 101 THR A C 1
ATOM 707 O O . THR A 1 101 ? -16.48348 -28.26689 -24.81998 1.000 104.41999 101 THR A O 1
ATOM 711 N N . GLU A 1 102 ? -17.73871 -29.80132 -23.73541 1.000 106.25903 102 GLU A N 1
ATOM 712 C CA . GLU A 1 102 ? -16.60379 -30.67133 -23.44696 1.000 115.62232 102 GLU A CA 1
ATOM 713 C C . GLU A 1 102 ? -16.07690 -31.34705 -24.70675 1.000 108.53830 102 GLU A C 1
ATOM 714 O O . GLU A 1 102 ? -14.87197 -31.60767 -24.81109 1.000 106.19098 102 GLU A O 1
ATOM 720 N N . ALA A 1 103 ? -16.95685 -31.62560 -25.67322 1.000 101.01544 103 ALA A N 1
ATOM 721 C CA . ALA A 1 103 ? -16.53368 -32.29795 -26.89762 1.000 95.57692 103 ALA A CA 1
ATOM 722 C C . ALA A 1 103 ? -15.47079 -31.50215 -27.64359 1.000 97.07839 103 ALA A C 1
ATOM 723 O O . ALA A 1 103 ? -14.60054 -32.09040 -28.29571 1.000 95.57722 103 ALA A O 1
ATOM 725 N N . GLU A 1 104 ? -15.51991 -30.17074 -27.56024 1.000 98.41048 104 GLU A N 1
ATOM 726 C CA . GLU A 1 104 ? -14.50091 -29.35599 -28.21358 1.000 92.61738 104 GLU A CA 1
ATOM 727 C C . GLU A 1 104 ? -13.14734 -29.50989 -27.53107 1.000 92.64832 104 GLU A C 1
ATOM 728 O O . GLU A 1 104 ? -12.10608 -29.49471 -28.19796 1.000 87.91883 104 GLU A O 1
ATOM 734 N N . PHE A 1 105 ? -13.14030 -29.65810 -26.20320 1.000 83.30172 105 PHE A N 1
ATOM 735 C CA . PHE A 1 105 ? -11.88015 -29.83508 -25.48776 1.000 66.63039 105 PHE A CA 1
ATOM 736 C C . PHE A 1 105 ? -11.21445 -31.15469 -25.85705 1.000 75.37648 105 PHE A C 1
ATOM 737 O O . PHE A 1 105 ? -9.99577 -31.20516 -26.06201 1.000 73.12076 105 PHE A O 1
ATOM 745 N N . GLN A 1 106 ? -11.99574 -32.23329 -25.94640 1.000 72.70416 106 GLN A N 1
ATOM 746 C CA . GLN A 1 106 ? -11.43201 -33.51739 -26.34924 1.000 90.99278 106 GLN A CA 1
ATOM 747 C C . GLN A 1 106 ? -10.99615 -33.49383 -27.80873 1.000 96.81626 106 GLN A C 1
ATOM 748 O O . GLN A 1 106 ? -9.99118 -34.11633 -28.17282 1.000 98.74534 106 GLN A O 1
ATOM 754 N N . LEU A 1 107 ? -11.74005 -32.77955 -28.65705 1.000 90.43889 107 LEU A N 1
ATOM 755 C CA . LEU A 1 107 ? -11.37074 -32.67687 -30.06451 1.000 82.78244 107 LEU A CA 1
ATOM 756 C C . LEU A 1 107 ? -10.03770 -31.95856 -30.22795 1.000 82.46347 107 LEU A C 1
ATOM 757 O O . LEU A 1 107 ? -9.22580 -32.32618 -31.08518 1.000 72.02863 107 LEU A O 1
ATOM 762 N N . VAL A 1 108 ? -9.79554 -30.93067 -29.41223 1.000 73.20118 108 VAL A N 1
ATOM 763 C CA . VAL A 1 108 ? -8.52969 -30.20669 -29.47785 1.000 69.31286 108 VAL A CA 1
ATOM 764 C C . VAL A 1 108 ? -7.37022 -31.12320 -29.10610 1.000 76.56753 108 VAL A C 1
ATOM 765 O O . VAL A 1 108 ? -6.31531 -31.10907 -29.75318 1.000 62.14289 108 VAL A O 1
ATOM 769 N N . ARG A 1 109 ? -7.54823 -31.94017 -28.06507 1.000 77.41332 109 ARG A N 1
ATOM 770 C CA . ARG A 1 109 ? -6.50243 -32.88074 -27.67375 1.000 81.46131 109 ARG A CA 1
ATOM 771 C C . ARG A 1 109 ? -6.23723 -33.89803 -28.77722 1.000 73.35181 109 ARG A C 1
ATOM 772 O O . ARG A 1 109 ? -5.08172 -34.16771 -29.12572 1.000 83.59166 109 ARG A O 1
ATOM 780 N N . ASP A 1 110 ? -7.30292 -34.47452 -29.34032 1.000 73.45305 110 ASP A N 1
ATOM 781 C CA . ASP A 1 110 ? -7.13815 -35.50856 -30.35752 1.000 84.21438 110 ASP A CA 1
ATOM 782 C C . ASP A 1 110 ? -6.46530 -34.96769 -31.61231 1.000 76.09598 110 ASP A C 1
ATOM 783 O O . ASP A 1 110 ? -5.68781 -35.68284 -32.25517 1.000 75.00291 110 ASP A O 1
ATOM 788 N N . VAL A 1 111 ? -6.74653 -33.71480 -31.97639 1.000 60.39205 111 VAL A N 1
ATOM 789 C CA . VAL A 1 111 ? -6.10650 -33.12429 -33.14782 1.000 54.14153 111 VAL A CA 1
ATOM 790 C C . VAL A 1 111 ? -4.61753 -32.91686 -32.89592 1.000 62.10065 111 VAL A C 1
ATOM 791 O O . VAL A 1 111 ? -3.78485 -33.16592 -33.77686 1.000 68.09071 111 VAL A O 1
ATOM 795 N N . VAL A 1 112 ? -4.25625 -32.47126 -31.68950 1.000 61.98055 112 VAL A N 1
ATOM 796 C CA . VAL A 1 112 ? -2.84710 -32.26084 -31.36262 1.000 46.97061 112 VAL A CA 1
ATOM 797 C C . VAL A 1 112 ? -2.09482 -33.58495 -31.37717 1.000 47.83632 112 VAL A C 1
ATOM 798 O O . VAL A 1 112 ? -0.98873 -33.68582 -31.92150 1.000 64.30148 112 VAL A O 1
ATOM 802 N N . LEU A 1 113 ? -2.68391 -34.62106 -30.77545 1.000 48.44885 113 LEU A N 1
ATOM 803 C CA . LEU A 1 113 ? -2.04787 -35.93332 -30.77906 1.000 56.55518 113 LEU A CA 1
ATOM 804 C C . LEU A 1 113 ? -1.95035 -36.50187 -32.18814 1.000 78.03400 113 LEU A C 1
ATOM 805 O O . LEU A 1 113 ? -0.98987 -37.21336 -32.50455 1.000 93.24118 113 LEU A O 1
ATOM 810 N N . CYS A 1 114 ? -2.92984 -3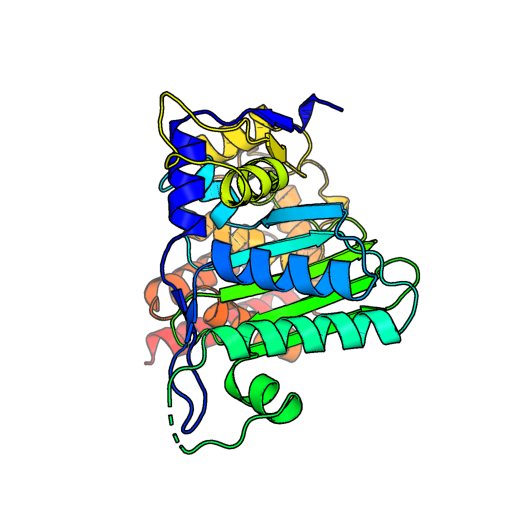6.20220 -33.04523 1.000 69.46432 114 CYS A N 1
ATOM 811 C CA . CYS A 1 114 ? -2.82451 -36.58735 -34.44865 1.000 73.23959 114 CYS A CA 1
ATOM 812 C C . CYS A 1 114 ? -1.71204 -35.81741 -35.14667 1.000 70.81710 114 CYS A C 1
ATOM 813 O O . CYS A 1 114 ? -1.02028 -36.36508 -36.01300 1.000 68.91492 114 CYS A O 1
ATOM 816 N N . SER A 1 115 ? -1.52882 -34.54397 -34.78717 1.000 54.88511 115 SER A N 1
ATOM 817 C CA . SER A 1 115 ? -0.44802 -33.76140 -35.37642 1.000 57.29747 115 SER A CA 1
ATOM 818 C C . SER A 1 115 ? 0.90965 -34.34859 -35.01618 1.000 70.91299 115 SER A C 1
ATOM 819 O O . SER A 1 115 ? 1.83246 -34.34689 -35.83860 1.000 70.42979 115 SER A O 1
ATOM 822 N N . LEU A 1 116 ? 1.04990 -34.85943 -33.78974 1.000 53.54414 116 LEU A N 1
ATOM 823 C CA . LEU A 1 116 ? 2.27606 -35.55574 -33.41778 1.000 47.67037 116 LEU A CA 1
ATOM 824 C C . LEU A 1 116 ? 2.44682 -36.84308 -34.21314 1.000 62.93902 116 LEU A C 1
ATOM 825 O O . LEU A 1 116 ? 3.57815 -37.23514 -34.52139 1.000 75.89830 116 LEU A O 1
ATOM 830 N N . LEU A 1 117 ? 1.33987 -37.51097 -34.55045 1.000 66.34043 117 LEU A N 1
ATOM 831 C CA . LEU A 1 117 ? 1.41566 -38.71546 -35.37047 1.000 65.13157 117 LEU A CA 1
ATOM 832 C C . LEU A 1 117 ? 1.96279 -38.41106 -36.75817 1.000 64.44074 117 LEU A C 1
ATOM 833 O O . LEU A 1 117 ? 2.57016 -39.28184 -37.39240 1.000 63.28036 117 LEU A O 1
ATOM 838 N N . ASN A 1 118 ? 1.76416 -37.18235 -37.24141 1.000 61.43478 118 ASN A N 1
ATOM 839 C CA . ASN A 1 118 ? 2.26084 -36.81083 -38.56115 1.000 63.33651 118 ASN A CA 1
ATOM 840 C C . ASN A 1 118 ? 3.78366 -36.81102 -38.61246 1.000 73.52130 118 ASN A C 1
ATOM 841 O O . ASN A 1 118 ? 4.36619 -37.09787 -39.66449 1.000 81.71321 118 ASN A O 1
ATOM 846 N N . PHE A 1 119 ? 4.44122 -36.49934 -37.49780 1.000 73.26254 119 PHE A N 1
ATOM 847 C CA . PHE A 1 119 ? 5.89531 -36.44087 -37.43807 1.000 69.82467 119 PHE A CA 1
ATOM 848 C C . PHE A 1 119 ? 6.52573 -37.73673 -36.94588 1.000 76.24030 119 PHE A C 1
ATOM 849 O O . PHE A 1 119 ? 7.75067 -37.79172 -36.79380 1.000 81.67750 119 PHE A O 1
ATOM 857 N N . LEU A 1 120 ? 5.73079 -38.77045 -36.69529 1.000 74.77061 120 LEU A N 1
ATOM 858 C CA . LEU A 1 120 ? 6.25797 -40.01194 -36.14165 1.000 59.73802 120 LEU A CA 1
ATOM 859 C C . LEU A 1 120 ? 6.85402 -40.86167 -37.25756 1.000 72.23737 120 LEU A C 1
ATOM 860 O O . LEU A 1 120 ? 6.12538 -41.26287 -38.17210 1.000 75.87897 120 LEU A O 1
ATOM 865 N N . PRO A 1 121 ? 8.14822 -41.15364 -37.22716 1.000 72.11000 121 PRO A N 1
ATOM 866 C CA . PRO A 1 121 ? 8.78109 -41.92235 -38.30260 1.000 72.40330 121 PRO A CA 1
ATOM 867 C C . PRO A 1 121 ? 8.59492 -43.42310 -38.09576 1.000 83.86168 121 PRO A C 1
ATOM 868 O O . PRO A 1 121 ? 8.04939 -43.87925 -37.09323 1.000 97.81877 121 PRO A O 1
ATOM 872 N N . GLU A 1 122 ? 9.07131 -44.19138 -39.07096 1.000 86.61866 122 GLU A N 1
ATOM 873 C CA . GLU A 1 122 ? 8.98827 -45.64747 -39.00890 1.000 99.47203 122 GLU A CA 1
ATOM 874 C C . GLU A 1 122 ? 10.28703 -46.24503 -38.47849 1.000 100.84462 122 GLU A C 1
ATOM 875 O O . GLU A 1 122 ? 10.30842 -47.37598 -37.99236 1.000 113.45501 122 GLU A O 1
ATOM 881 N N . LYS A 1 126 ? 9.12233 -51.39559 -33.72994 1.000 112.44135 126 LYS A N 1
ATOM 882 C CA . LYS A 1 126 ? 7.66915 -51.37468 -33.84413 1.000 110.50133 126 LYS A CA 1
ATOM 883 C C . LYS A 1 126 ? 7.03150 -50.91880 -32.53645 1.000 117.78816 126 LYS A C 1
ATOM 884 O O . LYS A 1 126 ? 7.34155 -51.44285 -31.46626 1.000 110.02187 126 LYS A O 1
ATOM 890 N N . LEU A 1 127 ? 6.13793 -49.93857 -32.63278 1.000 114.65721 127 LEU A N 1
ATOM 891 C CA . LEU A 1 127 ? 5.52217 -49.31660 -31.47282 1.000 109.90220 127 LEU A CA 1
ATOM 892 C C . LEU A 1 127 ? 4.00554 -49.43032 -31.55124 1.000 103.75123 127 LEU A C 1
ATOM 893 O O . LEU A 1 127 ? 3.42638 -49.61325 -32.62526 1.000 111.57838 127 LEU A O 1
ATOM 898 N N . LYS A 1 128 ? 3.36757 -49.32001 -30.39019 1.000 92.70656 128 LYS A N 1
ATOM 899 C CA . LYS A 1 128 ? 1.91733 -49.23267 -30.29230 1.000 90.16100 128 LYS A CA 1
ATOM 900 C C . LYS A 1 128 ? 1.52044 -47.76406 -30.21680 1.000 92.01648 128 LYS A C 1
ATOM 901 O O . LYS A 1 128 ? 2.04656 -47.01613 -29.38602 1.000 94.41540 128 LYS A O 1
ATOM 907 N N . ILE A 1 129 ? 0.60565 -47.35106 -31.08989 1.000 84.57872 129 ILE A N 1
ATOM 908 C CA . ILE A 1 129 ? 0.23604 -45.94879 -31.23974 1.000 74.05534 129 ILE A CA 1
ATOM 909 C C . ILE A 1 129 ? -1.24217 -45.79184 -30.91297 1.000 80.12786 129 ILE A C 1
ATOM 910 O O . ILE A 1 129 ? -2.08039 -46.54269 -31.42533 1.000 96.01265 129 ILE A O 1
ATOM 915 N N . SER A 1 130 ? -1.55572 -44.81621 -30.06522 1.000 75.54045 130 SER A N 1
ATOM 916 C CA . SER A 1 130 ? -2.92637 -44.52006 -29.67387 1.000 79.58508 130 SER A CA 1
ATOM 917 C C . SER A 1 130 ? -2.95696 -43.12046 -29.07680 1.000 68.96145 130 SER A C 1
ATOM 918 O O . SER A 1 130 ? -1.90381 -42.56675 -28.73870 1.000 84.54615 130 SER A O 1
ATOM 921 N N . PRO A 1 131 ? -4.14226 -42.51172 -28.95538 1.000 81.61704 131 PRO A N 1
ATOM 922 C CA . PRO A 1 131 ? -4.21238 -41.20808 -28.26766 1.000 72.99500 131 PRO A CA 1
ATOM 923 C C . PRO A 1 131 ? -3.66770 -41.25196 -26.84987 1.000 72.48213 131 PRO A C 1
ATOM 924 O O . PRO A 1 131 ? -2.88104 -40.37879 -26.45999 1.000 72.22353 131 PRO A O 1
ATOM 928 N N . VAL A 1 132 ? -4.06697 -42.25550 -26.06488 1.000 81.56414 132 VAL A N 1
ATOM 929 C CA . VAL A 1 132 ? -3.55449 -42.39271 -24.70388 1.000 89.52704 132 VAL A CA 1
ATOM 930 C C . VAL A 1 132 ? -2.04535 -42.59883 -24.72139 1.000 84.38056 132 VAL A C 1
ATOM 931 O O . VAL A 1 132 ? -1.32216 -42.09197 -23.85459 1.000 83.70626 132 VAL A O 1
ATOM 935 N N . THR A 1 133 ? -1.54457 -43.33427 -25.71544 1.000 75.31198 133 THR A N 1
ATOM 936 C CA . THR A 1 133 ? -0.11574 -43.62237 -25.77257 1.000 72.28164 133 THR A CA 1
ATOM 937 C C . THR A 1 133 ? 0.68367 -42.39796 -26.20375 1.000 75.06881 133 THR A C 1
ATOM 938 O O . THR A 1 133 ? 1.74679 -42.11460 -25.63856 1.000 91.63314 133 THR A O 1
ATOM 942 N N . LEU A 1 134 ? 0.18934 -41.65753 -27.19977 1.000 68.25514 134 LEU A N 1
ATOM 943 C CA . LEU A 1 134 ? 0.90994 -40.47739 -27.66689 1.000 62.76646 134 LEU A CA 1
ATOM 944 C C . LEU A 1 134 ? 0.95712 -39.38620 -26.60550 1.000 60.42492 134 LEU A C 1
ATOM 945 O O . LEU A 1 134 ? 1.93857 -38.63782 -26.53426 1.000 59.11342 134 LEU A O 1
ATOM 950 N N . LYS A 1 135 ? -0.08370 -39.27722 -25.77707 1.000 72.05918 135 LYS A N 1
ATOM 951 C CA . LYS A 1 135 ? -0.05634 -38.31123 -24.68334 1.000 72.76603 135 LYS A CA 1
ATOM 952 C C . LYS A 1 135 ? 1.04879 -38.64861 -23.69094 1.000 70.10576 135 LYS A C 1
ATOM 953 O O . LYS A 1 135 ? 1.80698 -37.77134 -23.26357 1.000 70.08804 135 LYS A O 1
ATOM 959 N N . GLU A 1 136 ? 1.15659 -39.92534 -23.31739 1.000 80.25131 136 GLU A N 1
ATOM 960 C CA . GLU A 1 136 ? 2.20539 -40.35062 -22.39760 1.000 84.13086 136 GLU A CA 1
ATOM 961 C C . GLU A 1 136 ? 3.59356 -40.17534 -23.00213 1.000 85.98710 136 GLU A C 1
ATOM 962 O O . GLU A 1 136 ? 4.54935 -39.87110 -22.27916 1.000 91.13711 136 GLU A O 1
ATOM 968 N N . ALA A 1 137 ? 3.72141 -40.33300 -24.32022 1.000 74.21707 137 ALA A N 1
ATOM 969 C CA . ALA A 1 137 ? 5.04007 -40.34262 -24.94154 1.000 73.41870 137 ALA A CA 1
ATOM 970 C C . ALA A 1 137 ? 5.59177 -38.94289 -25.18782 1.000 77.97585 137 ALA A C 1
ATOM 971 O O . ALA A 1 137 ? 6.80868 -38.74373 -25.09866 1.000 80.37212 137 ALA A O 1
ATOM 973 N N . TYR A 1 138 ? 4.73601 -37.96558 -25.49349 1.000 69.90264 138 TYR A N 1
ATOM 974 C CA . TYR A 1 138 ? 5.21308 -36.65938 -25.93760 1.000 73.43105 138 TYR A CA 1
ATOM 975 C C . TYR A 1 138 ? 4.62444 -35.46375 -25.20073 1.000 72.89841 138 TYR A C 1
ATOM 976 O O . TYR A 1 138 ? 5.18914 -34.36903 -25.31391 1.000 77.61100 138 TYR A O 1
ATOM 985 N N . VAL A 1 139 ? 3.52874 -35.61552 -24.46408 1.000 57.78480 139 VAL A N 1
ATOM 986 C CA . VAL A 1 139 ? 2.88682 -34.48718 -23.79659 1.000 69.84222 139 VAL A CA 1
ATOM 987 C C . VAL A 1 139 ? 3.50807 -34.32869 -22.41341 1.000 65.82557 139 VAL A C 1
ATOM 988 O O . VAL A 1 139 ? 3.35978 -35.19821 -21.55140 1.000 76.70755 139 VAL A O 1
ATOM 992 N N . GLN A 1 140 ? 4.20425 -33.21003 -22.20061 1.000 65.54630 140 GLN A N 1
ATOM 993 C CA . GLN A 1 140 ? 4.81849 -32.95229 -20.90204 1.000 80.40165 140 GLN A CA 1
ATOM 994 C C . GLN A 1 140 ? 3.76774 -32.57517 -19.86435 1.000 82.87282 140 GLN A C 1
ATOM 995 O O . GLN A 1 140 ? 3.70186 -33.17561 -18.78526 1.000 87.87581 140 GLN A O 1
ATOM 1001 N N . LYS A 1 141 ? 2.93947 -31.57863 -20.17084 1.000 73.09676 141 LYS A N 1
ATOM 1002 C CA . LYS A 1 141 ? 1.85908 -31.16982 -19.28708 1.000 78.67133 141 LYS A CA 1
ATOM 1003 C C . LYS A 1 141 ? 0.62230 -30.87219 -20.12084 1.000 72.88280 141 LYS A C 1
ATOM 1004 O O . LYS A 1 141 ? 0.71803 -30.53224 -21.30315 1.000 73.64204 141 LYS A O 1
ATOM 1010 N N . LEU A 1 142 ? -0.54508 -31.01098 -19.49288 1.000 77.28426 142 LEU A N 1
ATOM 1011 C CA . LEU A 1 142 ? -1.81204 -30.71705 -20.16056 1.000 88.80370 142 LEU A CA 1
ATOM 1012 C C . LEU A 1 142 ? -2.77307 -30.19918 -19.09448 1.000 91.65502 142 LEU A C 1
ATOM 1013 O O . LEU A 1 142 ? -3.40709 -30.99065 -18.39059 1.000 111.03466 142 LEU A O 1
ATOM 1018 N N . VAL A 1 143 ? -2.87003 -28.87852 -18.98096 1.000 82.78723 143 VAL A N 1
ATOM 1019 C CA . VAL A 1 143 ? -3.77112 -28.24013 -18.03077 1.000 85.20604 143 VAL A CA 1
ATOM 1020 C C . VAL A 1 143 ? -5.01238 -27.77256 -18.77553 1.000 78.27431 143 VAL A C 1
ATOM 1021 O O . VAL A 1 143 ? -4.96566 -27.43809 -19.96536 1.000 70.75951 143 VAL A O 1
ATOM 1025 N N . LYS A 1 144 ? -6.13993 -27.75739 -18.06911 1.000 96.58273 144 LYS A N 1
ATOM 1026 C CA . LYS A 1 144 ? -7.42005 -27.41591 -18.67358 1.000 93.60568 144 LYS A CA 1
ATOM 1027 C C . LYS A 1 144 ? -8.30681 -26.75263 -17.63294 1.000 104.27957 144 LYS A C 1
ATOM 1028 O O . LYS A 1 144 ? -8.46099 -27.27336 -16.52438 1.000 115.09180 144 LYS A O 1
ATOM 1034 N N . VAL A 1 145 ? -8.88236 -25.60897 -17.99279 1.000 100.89906 145 VAL A N 1
ATOM 1035 C CA . VAL A 1 145 ? -9.86276 -24.91911 -17.16555 1.000 106.99785 145 VAL A CA 1
ATOM 1036 C C . VAL A 1 145 ? -11.12814 -24.72942 -17.98808 1.000 103.01556 145 VAL A C 1
ATOM 1037 O O . VAL A 1 145 ? -11.06370 -24.51305 -19.20366 1.000 91.23697 145 VAL A O 1
ATOM 1041 N N . CYS A 1 146 ? -12.28497 -24.82251 -17.32178 1.000 103.90798 146 CYS A N 1
ATOM 1042 C CA . CYS A 1 146 ? -13.56777 -24.73793 -18.01877 1.000 103.88745 146 CYS A CA 1
ATOM 1043 C C . CYS A 1 146 ? -14.57129 -24.06448 -17.07680 1.000 115.22137 146 CYS A C 1
ATOM 1044 O O . CYS A 1 146 ? -15.43196 -24.70249 -16.46418 1.000 101.49404 146 CYS A O 1
ATOM 1047 N N . THR A 1 147 ? -14.45191 -22.74636 -16.96160 1.000 128.87246 147 THR A N 1
ATOM 1048 C CA . THR A 1 147 ? -15.39564 -21.92683 -16.21820 1.000 135.36131 147 THR A CA 1
ATOM 1049 C C . THR A 1 147 ? -15.94821 -20.84081 -17.13306 1.000 150.82978 147 THR A C 1
ATOM 1050 O O . THR A 1 147 ? -15.51450 -20.67746 -18.27660 1.000 156.42604 147 THR A O 1
ATOM 1054 N N . ASP A 1 148 ? -16.92622 -20.09396 -16.61526 1.000 153.83914 148 ASP A N 1
ATOM 1055 C CA . ASP A 1 148 ? -17.58027 -19.07413 -17.42899 1.000 147.14444 148 ASP A CA 1
ATOM 1056 C C . ASP A 1 148 ? -16.64106 -17.92146 -17.76197 1.000 134.86541 148 ASP A C 1
ATOM 1057 O O . ASP A 1 148 ? -16.81641 -17.26160 -18.79285 1.000 140.60113 148 ASP A O 1
ATOM 1062 N N . THR A 1 149 ? -15.64523 -17.66369 -16.91468 1.000 114.42645 149 THR A N 1
ATOM 1063 C CA . THR A 1 149 ? -14.70460 -16.57948 -17.16743 1.000 109.53172 149 THR A CA 1
ATOM 1064 C C . THR A 1 149 ? -13.46013 -17.03748 -17.91593 1.000 110.30716 149 THR A C 1
ATOM 1065 O O . THR A 1 149 ? -12.86603 -16.24332 -18.65481 1.000 93.43180 149 THR A O 1
ATOM 1069 N N . ASP A 1 150 ? -13.05655 -18.29636 -17.75177 1.000 108.95324 150 ASP A N 1
ATOM 1070 C CA . ASP A 1 150 ? -11.85647 -18.82919 -18.38528 1.000 107.76845 150 ASP A CA 1
ATOM 1071 C C . ASP A 1 150 ? -12.19010 -20.15111 -19.05576 1.000 107.55061 150 ASP A C 1
ATOM 1072 O O . ASP A 1 150 ? -12.67245 -21.07963 -18.39931 1.000 103.84963 150 ASP A O 1
ATOM 1077 N N . ARG A 1 151 ? -11.92902 -20.23480 -20.35811 1.000 100.96892 151 ARG A N 1
ATOM 1078 C CA . ARG A 1 151 ? -12.08052 -21.47942 -21.11041 1.000 98.19122 151 ARG A CA 1
ATOM 1079 C C . ARG A 1 151 ? -10.89539 -21.58287 -22.06361 1.000 92.69170 151 ARG A C 1
ATOM 1080 O O . ARG A 1 151 ? -10.88045 -20.93942 -23.11694 1.000 87.97606 151 ARG A O 1
ATOM 1088 N N . TRP A 1 152 ? -9.90320 -22.38424 -21.68579 1.000 90.44532 152 TRP A N 1
ATOM 1089 C CA . TRP A 1 152 ? -8.74188 -22.59438 -22.53533 1.000 69.52915 152 TRP A CA 1
ATOM 1090 C C . TRP A 1 152 ? -8.06915 -23.90327 -22.15291 1.000 78.07884 152 TRP A C 1
ATOM 1091 O O . TRP A 1 152 ? -8.08183 -24.30856 -20.98753 1.000 89.10382 152 TRP A O 1
ATOM 1102 N N . SER A 1 153 ? -7.48899 -24.55883 -23.15425 1.000 79.06034 153 SER A N 1
ATOM 1103 C CA . SER A 1 153 ? -6.73982 -25.79209 -22.97125 1.000 75.70524 153 SER A CA 1
ATOM 1104 C C . SER A 1 153 ? -5.29611 -25.56730 -23.39492 1.000 65.50751 153 SER A C 1
ATOM 1105 O O . SER A 1 153 ? -5.03071 -24.89237 -24.39480 1.000 74.28320 153 SER A O 1
ATOM 1108 N N . LEU A 1 154 ? -4.36636 -26.13211 -22.62877 1.000 67.39516 154 LEU A N 1
ATOM 1109 C CA . LEU A 1 154 ? -2.94026 -25.97643 -22.87966 1.000 64.75456 154 LEU A CA 1
ATOM 1110 C C . LEU A 1 154 ? -2.29635 -27.35096 -22.95999 1.000 67.23771 154 LEU A C 1
ATOM 1111 O O . LEU A 1 154 ? -2.51850 -28.19594 -22.08730 1.000 70.82928 154 LEU A O 1
ATOM 1116 N N . ILE A 1 155 ? -1.50323 -27.57088 -24.00543 1.000 59.90741 155 ILE A N 1
ATOM 1117 C CA . ILE A 1 155 ? -0.77853 -28.82019 -24.20233 1.000 55.01749 155 ILE A CA 1
ATOM 1118 C C . ILE A 1 155 ? 0.68735 -28.47864 -24.42146 1.000 61.17777 155 ILE A C 1
ATOM 1119 O O . ILE A 1 155 ? 1.02671 -27.77176 -25.37802 1.000 63.74489 155 ILE A O 1
ATOM 1124 N N . SER A 1 156 ? 1.55052 -28.97225 -23.54001 1.000 58.36477 156 SER A N 1
ATOM 1125 C CA . SER A 1 156 ? 2.98481 -28.75014 -23.63399 1.000 64.00600 156 SER A CA 1
ATOM 1126 C C . SER A 1 156 ? 3.67351 -30.02765 -24.09040 1.000 63.40805 156 SER A C 1
ATOM 1127 O O . SER A 1 156 ? 3.27508 -31.13163 -23.70560 1.000 76.47069 156 SER A O 1
ATOM 1130 N N . LEU A 1 157 ? 4.70292 -29.87267 -24.91286 1.000 60.27771 157 LEU A N 1
ATOM 1131 C CA . LEU A 1 157 ? 5.47599 -31.00773 -25.38674 1.000 87.66338 157 LEU A CA 1
ATOM 1132 C C . LEU A 1 157 ? 6.69291 -31.22649 -24.49231 1.000 95.88134 157 LEU A C 1
ATOM 1133 O O . LEU A 1 157 ? 7.08181 -30.35738 -23.70816 1.000 103.96272 157 LEU A O 1
ATOM 1138 N N . SER A 1 158 ? 7.28495 -32.41409 -24.61382 1.000 102.82477 158 SER A N 1
ATOM 1139 C CA . SER A 1 158 ? 8.38871 -32.79873 -23.74273 1.000 114.96888 158 SER A CA 1
ATOM 1140 C C . SER A 1 158 ? 9.55140 -31.82276 -23.87485 1.000 114.94316 158 SER A C 1
ATOM 1141 O O . SER A 1 158 ? 9.94012 -31.43584 -24.98048 1.000 84.98453 158 SER A O 1
ATOM 1144 N N . ASN A 1 159 ? 10.10960 -31.42681 -22.73135 1.000 125.44533 159 ASN A N 1
ATOM 1145 C CA . ASN A 1 159 ? 11.13348 -30.39235 -22.67978 1.000 135.75977 159 ASN A CA 1
ATOM 1146 C C . ASN A 1 159 ? 12.51060 -30.93007 -22.31135 1.000 136.50400 159 ASN A C 1
ATOM 1147 O O . ASN A 1 159 ? 13.39865 -30.14045 -21.97271 1.000 141.30546 159 ASN A O 1
ATOM 1152 N N . LYS A 1 160 ? 12.71450 -32.24922 -22.35908 1.000 125.12256 160 LYS A N 1
ATOM 1153 C CA . LYS A 1 160 ? 14.05595 -32.78090 -22.14959 1.000 123.28084 160 LYS A CA 1
ATOM 1154 C C . LYS A 1 160 ? 15.00389 -32.36438 -23.26565 1.000 125.25156 160 LYS A C 1
ATOM 1155 O O . LYS A 1 160 ? 16.22202 -32.34405 -23.05755 1.000 126.02174 160 LYS A O 1
ATOM 1161 N N . ASN A 1 161 ? 14.46762 -32.03160 -24.44192 1.000 122.55957 161 ASN A N 1
ATOM 1162 C CA . ASN A 1 161 ? 15.26118 -31.34943 -25.45775 1.000 120.49703 161 ASN A CA 1
ATOM 1163 C C . ASN A 1 161 ? 15.84394 -30.05219 -24.91164 1.000 111.04655 161 ASN A C 1
ATOM 1164 O O . ASN A 1 161 ? 16.96480 -29.66665 -25.26391 1.000 110.60660 161 ASN A O 1
ATOM 1169 N N . GLY A 1 162 ? 15.10304 -29.37615 -24.03063 1.000 105.58623 162 GLY A N 1
ATOM 1170 C CA . GLY A 1 162 ? 15.48508 -28.08534 -23.48472 1.000 97.54058 162 GLY A CA 1
ATOM 1171 C C . GLY A 1 162 ? 14.50534 -26.98005 -23.82524 1.000 95.86346 162 GLY A C 1
ATOM 1172 O O . GLY A 1 162 ? 14.36170 -26.02504 -23.05499 1.000 102.97901 162 GLY A O 1
ATOM 1173 N N . ARG A 1 163 ? 13.82533 -27.09646 -24.96056 1.000 81.41860 163 ARG A N 1
ATOM 1174 C CA . ARG A 1 163 ? 12.84689 -26.10696 -25.37898 1.000 73.77537 163 ARG A CA 1
ATOM 1175 C C . ARG A 1 163 ? 11.44638 -26.53868 -24.96274 1.000 63.58362 163 ARG A C 1
ATOM 1176 O O . ARG A 1 163 ? 11.16627 -27.72705 -24.78408 1.000 71.28534 163 ARG A O 1
ATOM 1184 N N . ASN A 1 164 ? 10.56483 -25.55518 -24.80668 1.000 70.11130 164 ASN A N 1
ATOM 1185 C CA . ASN A 1 164 ? 9.18875 -25.78743 -24.38073 1.000 79.21291 164 ASN A CA 1
ATOM 1186 C C . ASN A 1 164 ? 8.25356 -25.36222 -25.50504 1.000 70.88130 164 ASN A C 1
ATOM 1187 O O . ASN A 1 164 ? 8.15791 -24.17189 -25.82339 1.000 73.03200 164 ASN A O 1
ATOM 1192 N N . VAL A 1 165 ? 7.56756 -26.33025 -26.10211 1.000 63.32581 165 VAL A N 1
ATOM 1193 C CA . VAL A 1 165 ? 6.56747 -26.07196 -27.13054 1.000 55.98733 165 VAL A CA 1
ATOM 1194 C C . VAL A 1 165 ? 5.19932 -26.16254 -26.46865 1.000 55.43633 165 VAL A C 1
ATOM 1195 O O . VAL A 1 165 ? 4.76237 -27.24679 -26.06744 1.000 58.39474 165 VAL A O 1
ATOM 1199 N N . GLU A 1 166 ? 4.52142 -25.02535 -26.34869 1.000 51.46938 166 GLU A N 1
ATOM 1200 C CA . GLU A 1 166 ? 3.20670 -24.95211 -25.72729 1.000 56.99746 166 GLU A CA 1
ATOM 1201 C C . GLU A 1 166 ? 2.15896 -24.62512 -26.78003 1.000 52.69766 166 GLU A C 1
ATOM 1202 O O . GLU A 1 166 ? 2.31547 -23.66560 -27.54290 1.000 52.17289 166 GLU A O 1
ATOM 1208 N N . LEU A 1 167 ? 1.09641 -25.42254 -26.81628 1.000 48.49437 167 LEU A N 1
ATOM 1209 C CA . LEU A 1 167 ? -0.04610 -25.18771 -27.69065 1.000 50.36802 167 LEU A CA 1
ATOM 1210 C C . LEU A 1 167 ? -1.21775 -24.77417 -26.81046 1.000 47.01979 167 LEU A C 1
ATOM 1211 O O . LEU A 1 167 ? -1.78500 -25.60408 -26.09187 1.000 53.47448 167 LEU A O 1
ATOM 1216 N N . LYS A 1 168 ? -1.56949 -23.49351 -26.85748 1.000 52.22455 168 LYS A N 1
ATOM 1217 C CA . LYS A 1 168 ? -2.62527 -22.93554 -26.02369 1.000 58.17690 168 LYS A CA 1
ATOM 1218 C C . LYS A 1 168 ? -3.83471 -22.63136 -26.89729 1.000 61.82725 168 LYS A C 1
ATOM 1219 O O . LYS A 1 168 ? -3.74015 -21.84667 -27.84716 1.000 56.46221 168 LYS A O 1
ATOM 1225 N N . PHE A 1 169 ? -4.96131 -23.25554 -26.57679 1.000 49.19847 169 PHE A N 1
ATOM 1226 C CA . PHE A 1 169 ? -6.20893 -23.09332 -27.31678 1.000 55.61765 169 PHE A CA 1
ATOM 1227 C C . PHE A 1 169 ? -7.16423 -22.32181 -26.41631 1.000 73.73251 169 PHE A C 1
ATOM 1228 O O . PHE A 1 169 ? -7.75576 -22.89102 -25.49557 1.000 70.32452 169 PHE A O 1
ATOM 1236 N N . VAL A 1 170 ? -7.31477 -21.02770 -26.68185 1.000 78.70411 170 VAL A N 1
ATOM 1237 C CA . VAL A 1 170 ? -8.05414 -20.12681 -25.80706 1.000 66.36750 170 VAL A CA 1
ATOM 1238 C C . VAL A 1 170 ? -9.39784 -19.79853 -26.44369 1.000 75.65927 170 VAL A C 1
ATOM 1239 O O . VAL A 1 170 ? -9.47374 -19.47978 -27.63698 1.000 72.46204 170 VAL A O 1
ATOM 1243 N N . ASP A 1 171 ? -10.46097 -19.90746 -25.64867 1.000 86.18181 171 ASP A N 1
ATOM 1244 C CA . ASP A 1 171 ? -11.77970 -19.40636 -26.01688 1.000 90.73180 171 ASP A CA 1
ATOM 1245 C C . ASP A 1 171 ? -12.02716 -18.04636 -25.37552 1.000 87.89090 171 ASP A C 1
ATOM 1246 O O . ASP A 1 171 ? -12.30912 -17.06299 -26.06639 1.000 85.16012 171 ASP A O 1
ATOM 1251 N N . SER A 1 172 ? -11.91357 -17.97997 -24.05318 1.000 91.75016 172 SER A N 1
ATOM 1252 C CA . SER A 1 172 ? -11.96096 -16.72925 -23.31568 1.000 97.27219 172 SER A CA 1
ATOM 1253 C C . SER A 1 172 ? -11.05841 -16.87569 -22.10225 1.000 93.84092 172 SER A C 1
ATOM 1254 O O . SER A 1 172 ? -11.06206 -17.91894 -21.44336 1.000 91.32598 172 SER A O 1
ATOM 1257 N N . ILE A 1 173 ? -10.27889 -15.83751 -21.82003 1.000 79.97361 173 ILE A N 1
ATOM 1258 C CA . ILE A 1 173 ? -9.36841 -15.85593 -20.68053 1.000 89.07060 173 ILE A CA 1
ATOM 1259 C C . ILE A 1 173 ? -9.21013 -14.43115 -20.16832 1.000 88.94732 173 ILE A C 1
ATOM 1260 O O . ILE A 1 173 ? -8.90577 -13.51389 -20.93746 1.000 80.88605 173 ILE A O 1
ATOM 1265 N N . ARG A 1 174 ? -9.45171 -14.23826 -18.87349 1.000 81.13436 174 ARG A N 1
ATOM 1266 C CA . ARG A 1 174 ? -9.23013 -12.93086 -18.27426 1.000 91.44566 174 ARG A CA 1
ATOM 1267 C C . ARG A 1 174 ? -7.74715 -12.59261 -18.32279 1.000 108.92229 174 ARG A C 1
ATOM 1268 O O . ARG A 1 174 ? -6.89024 -13.47099 -18.18979 1.000 105.66881 174 ARG A O 1
ATOM 1276 N N . ARG A 1 175 ? -7.45126 -11.31035 -18.52622 1.000 121.29379 175 ARG A N 1
ATOM 1277 C CA . ARG A 1 175 ? -6.09676 -10.89318 -18.86429 1.000 126.86858 175 ARG A CA 1
ATOM 1278 C C . ARG A 1 175 ? -5.10061 -11.30320 -17.78555 1.000 131.43730 175 ARG A C 1
ATOM 1279 O O . ARG A 1 175 ? -5.28456 -11.01327 -16.59946 1.000 141.08852 175 ARG A O 1
ATOM 1287 N N . GLN A 1 176 ? -4.05439 -12.00470 -18.20707 1.000 123.42925 176 GLN A N 1
ATOM 1288 C CA . GLN A 1 176 ? -2.95073 -12.36946 -17.33537 1.000 117.40851 176 GLN A CA 1
ATOM 1289 C C . GLN A 1 176 ? -1.93330 -11.23782 -17.29912 1.000 108.25109 176 GLN A C 1
ATOM 1290 O O . GLN A 1 176 ? -1.77542 -10.48997 -18.26780 1.000 116.90672 176 GLN A O 1
ATOM 1296 N N . PHE A 1 177 ? -1.24136 -11.11352 -16.17129 1.000 105.36842 177 PHE A N 1
ATOM 1297 C CA . PHE A 1 177 ? -0.24901 -10.06164 -16.01543 1.000 99.21019 177 PHE A CA 1
ATOM 1298 C C . PHE A 1 177 ? 1.09686 -10.48938 -16.58106 1.000 86.15155 177 PHE A C 1
ATOM 1299 O O . PHE A 1 177 ? 1.54670 -11.61920 -16.37030 1.000 88.38246 177 PHE A O 1
ATOM 1307 N N . GLU A 1 178 ? 1.73571 -9.56632 -17.29464 1.000 70.35927 178 GLU A N 1
ATOM 1308 C CA . GLU A 1 178 ? 3.13552 -9.68482 -17.66805 1.000 71.56525 178 GLU A CA 1
ATOM 1309 C C . GLU A 1 178 ? 3.69950 -8.28391 -17.83786 1.000 72.98136 178 GLU A C 1
ATOM 1310 O O . GLU A 1 178 ? 2.95907 -7.31323 -18.01558 1.000 74.04726 178 GLU A O 1
ATOM 1316 N N . PHE A 1 179 ? 5.02283 -8.18483 -17.77231 1.000 59.70794 179 PHE A N 1
ATOM 1317 C CA . PHE A 1 179 ? 5.66394 -6.90595 -18.01924 1.000 56.74831 179 PHE A CA 1
ATOM 1318 C C . PHE A 1 179 ? 5.65474 -6.59551 -19.51706 1.000 49.71875 179 PHE A C 1
ATOM 1319 O O . PHE A 1 179 ? 5.25430 -7.41529 -20.34911 1.000 49.97420 179 PHE A O 1
ATOM 1327 N N . SER A 1 180 ? 6.09786 -5.38021 -19.85302 1.000 58.83463 180 SER A N 1
ATOM 1328 C CA . SER A 1 180 ? 6.00933 -4.90426 -21.23179 1.000 49.52103 180 SER A CA 1
ATOM 1329 C C . SER A 1 180 ? 6.76147 -5.81772 -22.19071 1.000 46.86520 180 SER A C 1
ATOM 1330 O O . SER A 1 180 ? 6.24643 -6.17055 -23.25826 1.000 56.50217 180 SER A O 1
ATOM 1333 N N . VAL A 1 181 ? 7.97831 -6.22173 -21.82019 1.000 43.93733 181 VAL A N 1
ATOM 1334 C CA . VAL A 1 181 ? 8.82683 -7.01101 -22.70488 1.000 52.32357 181 VAL A CA 1
ATOM 1335 C C . VAL A 1 181 ? 8.32103 -8.42745 -22.92767 1.000 53.64060 181 VAL A C 1
ATOM 1336 O O . VAL A 1 181 ? 8.87347 -9.14314 -23.77059 1.000 63.36549 181 VAL A O 1
ATOM 1340 N N . ASP A 1 182 ? 7.28918 -8.85530 -22.20022 1.000 56.97393 182 ASP A N 1
ATOM 1341 C CA . ASP A 1 182 ? 6.76748 -10.21195 -22.31623 1.000 51.77583 182 ASP A CA 1
ATOM 1342 C C . ASP A 1 182 ? 5.32712 -10.24699 -22.81155 1.000 58.46982 182 ASP A C 1
ATOM 1343 O O . ASP A 1 182 ? 4.66649 -11.28561 -22.68984 1.000 53.01008 182 ASP A O 1
ATOM 1348 N N . SER A 1 183 ? 4.82359 -9.14752 -23.37364 1.000 57.15013 183 SER A N 1
ATOM 1349 C CA . SER A 1 183 ? 3.41818 -9.02975 -23.74206 1.000 58.34675 183 SER A CA 1
ATOM 1350 C C . SER A 1 183 ? 3.20282 -9.01542 -25.25074 1.000 49.07793 183 SER A C 1
ATOM 1351 O O . SER A 1 183 ? 2.12652 -8.62455 -25.71352 1.000 62.68457 183 SER A O 1
ATOM 1354 N N . PHE A 1 184 ? 4.19744 -9.42847 -26.02794 1.000 43.86171 184 PHE A N 1
ATOM 1355 C CA . PHE A 1 184 ? 4.10687 -9.35448 -27.47801 1.000 44.87136 184 PHE A CA 1
ATOM 1356 C C . PHE A 1 184 ? 3.50787 -10.62977 -28.05407 1.000 57.43569 184 PHE A C 1
ATOM 1357 O O . PHE A 1 184 ? 3.85932 -11.74025 -27.64522 1.000 46.99803 184 PHE A O 1
ATOM 1365 N N . GLN A 1 185 ? 2.58859 -10.45567 -29.00077 1.000 48.69742 185 GLN A N 1
ATOM 1366 C CA . GLN A 1 185 ? 2.01429 -11.55064 -29.76522 1.000 47.58338 185 GLN A CA 1
ATOM 1367 C C . GLN A 1 185 ? 2.05901 -11.19132 -31.24203 1.000 52.19008 185 GLN A C 1
ATOM 1368 O O . GLN A 1 185 ? 1.92398 -10.02307 -31.61648 1.000 51.62071 185 GLN A O 1
ATOM 1374 N N . ILE A 1 186 ? 2.25473 -12.20485 -32.07944 1.000 53.77434 186 ILE A N 1
ATOM 1375 C CA . ILE A 1 186 ? 2.40437 -12.02074 -33.51780 1.000 63.61186 186 ILE A CA 1
ATOM 1376 C C . ILE A 1 186 ? 1.32375 -12.82951 -34.21823 1.000 52.32842 186 ILE A C 1
ATOM 1377 O O . ILE A 1 186 ? 1.33054 -14.06557 -34.16185 1.000 56.50365 186 ILE A O 1
ATOM 1382 N N . ILE A 1 187 ? 0.40386 -12.13364 -34.88316 1.000 49.97251 187 ILE A N 1
ATOM 1383 C CA . ILE A 1 187 ? -0.66194 -12.79731 -35.62541 1.000 48.27635 187 ILE A CA 1
ATOM 1384 C C . ILE A 1 187 ? -0.06442 -13.44021 -36.87073 1.000 43.92925 187 ILE A C 1
ATOM 1385 O O . ILE A 1 187 ? 0.52901 -12.75972 -37.71567 1.000 64.65816 187 ILE A O 1
ATOM 1390 N N . LEU A 1 188 ? -0.22113 -14.75736 -36.98913 1.000 48.54785 188 LEU A N 1
ATOM 1391 C CA . LEU A 1 188 ? 0.41403 -15.53718 -38.04334 1.000 45.44541 188 LEU A CA 1
ATOM 1392 C C . LEU A 1 188 ? -0.49850 -15.80329 -39.23307 1.000 43.11330 188 LEU A C 1
ATOM 1393 O O . LEU A 1 188 ? -0.04228 -16.38444 -40.22207 1.000 60.19804 188 LEU A O 1
ATOM 1398 N N . ASP A 1 189 ? -1.76552 -15.38364 -39.16701 1.000 52.47221 189 ASP A N 1
ATOM 1399 C CA . ASP A 1 189 ? -2.74064 -15.77735 -40.18190 1.000 49.01214 189 ASP A CA 1
ATOM 1400 C C . ASP A 1 189 ? -2.32454 -15.32577 -41.57695 1.000 54.69573 189 ASP A C 1
ATOM 1401 O O . ASP A 1 189 ? -2.47781 -16.07538 -42.54855 1.000 68.14975 189 ASP A O 1
ATOM 1406 N N . SER A 1 190 ? -1.79471 -14.10641 -41.69997 1.000 66.12062 190 SER A N 1
ATOM 1407 C CA . SER A 1 190 ? -1.37170 -13.62658 -43.01213 1.000 70.01227 190 SER A CA 1
ATOM 1408 C C . SER A 1 190 ? -0.17537 -14.41004 -43.53902 1.000 47.83778 190 SER A C 1
ATOM 1409 O O . SER A 1 190 ? -0.03455 -14.57745 -44.75551 1.000 61.56116 190 SER A O 1
ATOM 1412 N N . LEU A 1 191 ? 0.69002 -14.89955 -42.64781 1.000 49.80466 191 LEU A N 1
ATOM 1413 C CA . LEU A 1 191 ? 1.83394 -15.69310 -43.08242 1.000 54.64168 191 LEU A CA 1
ATOM 1414 C C . LEU A 1 191 ? 1.45685 -17.14885 -43.32763 1.000 58.70723 191 LEU A C 1
ATOM 1415 O O . LEU A 1 191 ? 2.04770 -17.79888 -44.19753 1.000 53.02019 191 LEU A O 1
ATOM 1420 N N . LEU A 1 192 ? 0.48564 -17.67539 -42.57730 1.000 58.15398 192 LEU A N 1
ATOM 1421 C CA . LEU A 1 192 ? 0.01543 -19.03441 -42.82587 1.000 61.99267 192 LEU A CA 1
ATOM 1422 C C . LEU A 1 192 ? -0.73478 -19.11995 -44.14840 1.000 80.14031 192 LEU A C 1
ATOM 1423 O O . LEU A 1 192 ? -0.59408 -20.10182 -44.88722 1.000 67.53818 192 LEU A O 1
ATOM 1428 N N . PHE A 1 193 ? -1.54107 -18.10236 -44.45990 1.000 73.93796 193 PHE A N 1
ATOM 1429 C CA . PHE A 1 193 ? -2.18328 -18.04105 -45.76801 1.000 53.06010 193 PHE A CA 1
ATOM 1430 C C . PHE A 1 193 ? -1.14713 -17.93593 -46.87787 1.000 62.73967 193 PHE A C 1
ATOM 1431 O O . PHE A 1 193 ? -1.32546 -18.50348 -47.96194 1.000 56.31277 193 PHE A O 1
ATOM 1439 N N . PHE A 1 194 ? -0.05511 -17.21238 -46.62227 1.000 72.63584 194 PHE A N 1
ATOM 1440 C CA . PHE A 1 194 ? 1.02009 -17.11638 -47.60214 1.000 60.35004 194 PHE A CA 1
ATOM 1441 C C . PHE A 1 194 ? 1.68659 -18.46852 -47.82056 1.000 64.62920 194 PHE A C 1
ATOM 1442 O O . PHE A 1 194 ? 2.02586 -18.82372 -48.95417 1.000 67.85024 194 PHE A O 1
ATOM 1450 N N . TYR A 1 195 ? 1.87768 -19.23946 -46.74612 1.000 58.48786 195 TYR A N 1
ATOM 1451 C CA . TYR A 1 195 ? 2.50529 -20.55116 -46.87413 1.000 60.28706 195 TYR A CA 1
ATOM 1452 C C . TYR A 1 195 ? 1.69080 -21.48700 -47.75838 1.000 70.75821 195 TYR A C 1
ATOM 1453 O O . TYR A 1 195 ? 2.26320 -22.31175 -48.47989 1.000 70.88764 195 TYR A O 1
ATOM 1462 N N . ASP A 1 196 ? 0.36148 -21.37336 -47.72292 1.000 67.40234 196 ASP A N 1
ATOM 1463 C CA . ASP A 1 196 ? -0.48706 -22.29968 -48.46369 1.000 68.79774 196 ASP A CA 1
ATOM 1464 C C . ASP A 1 196 ? -0.65959 -21.89789 -49.92313 1.000 76.78139 196 ASP A C 1
ATOM 1465 O O . ASP A 1 196 ? -0.89937 -22.76414 -50.77152 1.000 85.98898 196 ASP A O 1
ATOM 1470 N N . CYS A 1 197 ? -0.54167 -20.60604 -50.23943 1.000 68.53771 197 CYS A N 1
ATOM 1471 C CA . CYS A 1 197 ? -0.88764 -20.11024 -51.56413 1.000 74.61880 197 CYS A CA 1
ATOM 1472 C C . CYS A 1 197 ? 0.29085 -19.59219 -52.37575 1.000 80.26206 197 CYS A C 1
ATOM 1473 O O . CYS A 1 197 ? 0.14973 -19.42876 -53.59147 1.000 81.33048 197 CYS A O 1
ATOM 1476 N N . SER A 1 198 ? 1.43636 -19.33122 -51.75184 1.000 92.33038 198 SER A N 1
ATOM 1477 C CA . SER A 1 198 ? 2.56039 -18.75677 -52.47986 1.000 86.13180 198 SER A CA 1
ATOM 1478 C C . SER A 1 198 ? 3.18950 -19.78892 -53.40674 1.000 81.78188 198 SER A C 1
ATOM 1479 O O . SER A 1 198 ? 3.43669 -20.93161 -53.00920 1.000 74.44387 198 SER A O 1
ATOM 1482 N N . GLY A 1 199 ? 3.44534 -19.38124 -54.64874 1.000 84.74470 199 GLY A N 1
ATOM 1483 C CA . GLY A 1 199 ? 4.21156 -20.18780 -55.57507 1.000 85.88228 199 GLY A CA 1
ATOM 1484 C C . GLY A 1 199 ? 5.70370 -19.97611 -55.50486 1.000 86.53346 199 GLY A C 1
ATOM 1485 O O . GLY A 1 199 ? 6.46354 -20.74923 -56.09455 1.000 102.56280 199 GLY A O 1
ATOM 1486 N N . ASN A 1 200 ? 6.14289 -18.94025 -54.79350 1.000 80.43825 200 ASN A N 1
ATOM 1487 C CA . ASN A 1 200 ? 7.54286 -18.61805 -54.58696 1.000 86.37221 200 ASN A CA 1
ATOM 1488 C C . ASN A 1 200 ? 7.85340 -18.58333 -53.09498 1.000 90.18949 200 ASN A C 1
ATOM 1489 O O . ASN A 1 200 ? 6.96203 -18.32226 -52.28028 1.000 83.44406 200 ASN A O 1
ATOM 1494 N N . PRO A 1 201 ? 9.09720 -18.84949 -52.70281 1.000 90.04649 201 PRO A N 1
ATOM 1495 C CA . PRO A 1 201 ? 9.45791 -18.73095 -51.28725 1.000 77.28607 201 PRO A CA 1
ATOM 1496 C C . PRO A 1 201 ? 9.40818 -17.28307 -50.82630 1.000 76.71680 201 PRO A C 1
ATOM 1497 O O . PRO A 1 201 ? 9.53797 -16.34190 -51.61265 1.000 83.48458 201 PRO A O 1
ATOM 1501 N N . ILE A 1 202 ? 9.20775 -17.11776 -49.51667 1.000 65.16386 202 ILE A N 1
ATOM 1502 C CA . ILE A 1 202 ? 9.14027 -15.78232 -48.93945 1.000 56.26318 202 ILE A CA 1
ATOM 1503 C C . ILE A 1 202 ? 10.48069 -15.08251 -49.11797 1.000 65.39978 202 ILE A C 1
ATOM 1504 O O . ILE A 1 202 ? 11.54884 -15.67146 -48.90628 1.000 75.13697 202 ILE A O 1
ATOM 1509 N N . SER A 1 203 ? 10.42930 -13.81873 -49.53260 1.000 65.40246 203 SER A N 1
ATOM 1510 C CA . SER A 1 203 ? 11.63708 -13.06068 -49.82115 1.000 67.32950 203 SER A CA 1
ATOM 1511 C C . SER A 1 203 ? 11.41080 -11.60335 -49.44882 1.000 68.63608 203 SER A C 1
ATOM 1512 O O . SER A 1 203 ? 10.30777 -11.19864 -49.07385 1.000 71.44578 203 SER A O 1
ATOM 1515 N N . GLU A 1 204 ? 12.48096 -10.81178 -49.55732 1.000 59.63630 204 GLU A N 1
ATOM 1516 C CA . GLU A 1 204 ? 12.36740 -9.38158 -49.29377 1.000 69.96129 204 GLU A CA 1
ATOM 1517 C C . GLU A 1 204 ? 11.48774 -8.69083 -50.32821 1.000 78.27658 204 GLU A C 1
ATOM 1518 O O . GLU A 1 204 ? 10.76097 -7.74819 -49.99313 1.000 80.97876 204 GLU A O 1
ATOM 1524 N N . HIS A 1 205 ? 11.52358 -9.15177 -51.57898 1.000 84.41630 205 HIS A N 1
ATOM 1525 C CA . HIS A 1 205 ? 10.70593 -8.55007 -52.62351 1.000 88.79170 205 HIS A CA 1
ATOM 1526 C C . HIS A 1 205 ? 9.27532 -9.07161 -52.62722 1.000 83.81590 205 HIS A C 1
ATOM 1527 O O . HIS A 1 205 ? 8.40365 -8.43887 -53.23284 1.000 90.39786 205 HIS A O 1
ATOM 1534 N N . PHE A 1 206 ? 9.01121 -10.20011 -51.96554 1.000 82.75960 206 PHE A N 1
ATOM 1535 C CA . PHE A 1 206 ? 7.67452 -10.79431 -51.97009 1.000 70.44080 206 PHE A CA 1
ATOM 1536 C C . PHE A 1 206 ? 7.45113 -11.45623 -50.61214 1.000 63.31264 206 PHE A C 1
ATOM 1537 O O . PHE A 1 206 ? 7.90877 -12.58020 -50.38509 1.000 70.67790 206 PHE A O 1
ATOM 1545 N N . HIS A 1 207 ? 6.75062 -10.75743 -49.72087 1.000 79.49441 207 HIS A N 1
ATOM 1546 C CA . HIS A 1 207 ? 6.42396 -11.28164 -48.40194 1.000 71.38006 207 HIS A CA 1
ATOM 1547 C C . HIS A 1 207 ? 5.13831 -10.62803 -47.92258 1.000 59.20444 207 HIS A C 1
ATOM 1548 O O . HIS A 1 207 ? 4.85978 -9.47808 -48.28232 1.000 62.23107 207 HIS A O 1
ATOM 1555 N N . PRO A 1 208 ? 4.33798 -11.32591 -47.12285 1.000 64.92187 208 PRO A N 1
ATOM 1556 C CA . PRO A 1 208 ? 3.05918 -10.76845 -46.67470 1.000 60.57726 208 PRO A CA 1
ATOM 1557 C C . PRO A 1 208 ? 3.24809 -9.74501 -45.56157 1.000 62.43730 208 PRO A C 1
ATOM 1558 O O . PRO A 1 208 ? 4.34062 -9.54787 -45.02749 1.000 52.91423 208 PRO A O 1
ATOM 1562 N N . THR A 1 209 ? 2.14220 -9.08921 -45.21904 1.000 64.85001 209 THR A N 1
ATOM 1563 C CA . THR A 1 209 ? 2.12162 -8.09309 -44.15572 1.000 61.02634 209 THR A CA 1
ATOM 1564 C C . THR A 1 209 ? 1.79408 -8.78220 -42.83639 1.000 63.51568 209 THR A C 1
ATOM 1565 O O . THR A 1 209 ? 0.69043 -9.31126 -42.66387 1.000 54.22225 209 THR A O 1
ATOM 1569 N N . VAL A 1 210 ? 2.74973 -8.77357 -41.91057 1.000 55.39883 210 VAL A N 1
ATOM 1570 C CA . VAL A 1 210 ? 2.61963 -9.44487 -40.62230 1.000 55.79032 210 VAL A CA 1
ATOM 1571 C C . VAL A 1 210 ? 2.40494 -8.39072 -39.54502 1.000 65.24239 210 VAL A C 1
ATOM 1572 O O . VAL A 1 210 ? 3.12927 -7.38871 -39.49218 1.000 51.61705 210 VAL A O 1
ATOM 1576 N N . ILE A 1 211 ? 1.41255 -8.61885 -38.68781 1.000 75.72709 211 ILE A N 1
ATOM 1577 C CA . ILE A 1 211 ? 1.02647 -7.67828 -37.64335 1.000 64.81106 211 ILE A CA 1
ATOM 1578 C C . ILE A 1 211 ? 1.42933 -8.24586 -36.29048 1.000 68.81549 211 ILE A C 1
ATOM 1579 O O . ILE A 1 211 ? 1.22165 -9.43377 -36.01501 1.000 61.66653 211 ILE A O 1
ATOM 1584 N N . GLY A 1 212 ? 2.00735 -7.39403 -35.44845 1.000 60.35797 212 GLY A N 1
ATOM 1585 C CA . GLY A 1 212 ? 2.32577 -7.74211 -34.07699 1.000 58.26179 212 GLY A CA 1
ATOM 1586 C C . GLY A 1 212 ? 1.47104 -6.92911 -33.12426 1.000 61.26850 212 GLY A C 1
ATOM 1587 O O . GLY A 1 212 ? 1.04642 -5.81765 -33.44777 1.000 57.54484 212 GLY A O 1
ATOM 1588 N N . GLU A 1 213 ? 1.21333 -7.48933 -31.94520 1.000 53.95322 213 GLU A N 1
ATOM 1589 C CA . GLU A 1 213 ? 0.39233 -6.83033 -30.94095 1.000 53.06532 213 GLU A CA 1
ATOM 1590 C C . GLU A 1 213 ? 1.05910 -6.92745 -29.57892 1.000 49.06256 213 GLU A C 1
ATOM 1591 O O . GLU A 1 213 ? 1.60667 -7.97257 -29.21671 1.000 49.03246 213 GLU A O 1
ATOM 1597 N N . SER A 1 214 ? 1.01079 -5.83076 -28.83102 1.000 54.21879 214 SER A N 1
ATOM 1598 C CA . SER A 1 214 ? 1.44831 -5.80425 -27.44344 1.000 63.42995 214 SER A CA 1
ATOM 1599 C C . SER A 1 214 ? 0.21506 -5.78435 -26.55121 1.000 61.22167 214 SER A C 1
ATOM 1600 O O . SER A 1 214 ? -0.56897 -4.83011 -26.59345 1.000 51.01963 214 SER A O 1
ATOM 1603 N N . MET A 1 215 ? 0.03792 -6.84051 -25.75532 1.000 51.00897 215 MET A N 1
ATOM 1604 C CA . MET A 1 215 ? -1.04443 -6.85347 -24.78066 1.000 54.33934 215 MET A CA 1
ATOM 1605 C C . MET A 1 215 ? -0.83199 -5.82946 -23.67502 1.000 59.38248 215 MET A C 1
ATOM 1606 O O . MET A 1 215 ? -1.76805 -5.55458 -22.91687 1.000 58.21682 215 MET A O 1
ATOM 1611 N N . TYR A 1 216 ? 0.37272 -5.26261 -23.57485 1.000 58.87360 216 TYR A N 1
ATOM 1612 C CA . TYR A 1 216 ? 0.64941 -4.24361 -22.56880 1.000 66.16420 216 TYR A CA 1
ATOM 1613 C C . TYR A 1 216 ? -0.17281 -2.98489 -22.81345 1.000 60.63340 216 TYR A C 1
ATOM 1614 O O . TYR A 1 216 ? -0.63602 -2.34352 -21.86320 1.000 78.04441 216 TYR A O 1
ATOM 1623 N N . GLY A 1 217 ? -0.36842 -2.61660 -24.07717 1.000 77.11122 217 GLY A N 1
ATOM 1624 C CA . GLY A 1 217 ? -1.18346 -1.46154 -24.39796 1.000 89.90519 217 GLY A CA 1
ATOM 1625 C C . GLY A 1 217 ? -0.66246 -0.62943 -25.55131 1.000 81.40929 217 GLY A C 1
ATOM 1626 O O . GLY A 1 217 ? -1.39768 -0.34727 -26.50159 1.000 89.79334 217 GLY A O 1
ATOM 1627 N N . ASP A 1 218 ? 0.60108 -0.22003 -25.47655 1.000 79.55089 218 ASP A N 1
ATOM 1628 C CA . ASP A 1 218 ? 1.22903 0.60281 -26.50290 1.000 60.97065 218 ASP A CA 1
ATOM 1629 C C . ASP A 1 218 ? 2.42497 -0.15344 -27.05887 1.000 60.60528 218 ASP A C 1
ATOM 1630 O O . ASP A 1 218 ? 3.38295 -0.42488 -26.32703 1.000 64.76804 218 ASP A O 1
ATOM 1635 N N . PHE A 1 219 ? 2.36648 -0.49299 -28.34923 1.000 62.58970 219 PHE A N 1
ATOM 1636 C CA . PHE A 1 219 ? 3.43246 -1.28426 -28.95674 1.000 54.84954 219 PHE A CA 1
ATOM 1637 C C . PHE A 1 219 ? 4.76391 -0.54504 -28.90823 1.000 64.98225 219 PHE A C 1
ATOM 1638 O O . PHE A 1 219 ? 5.77957 -1.10384 -28.47967 1.000 63.67940 219 PHE A O 1
ATOM 1646 N N . GLU A 1 220 ? 4.77793 0.71570 -29.35110 1.000 68.73730 220 GLU A N 1
ATOM 1647 C CA . GLU A 1 220 ? 6.02785 1.46882 -29.40988 1.000 71.25981 220 GLU A CA 1
ATOM 1648 C C . GLU A 1 220 ? 6.65434 1.61866 -28.02910 1.000 67.61658 220 GLU A C 1
ATOM 1649 O O . GLU A 1 220 ? 7.87545 1.49341 -27.87723 1.000 70.20515 220 GLU A O 1
ATOM 1655 N N . GLU A 1 221 ? 5.83498 1.88416 -27.00914 1.000 69.36031 221 GLU A N 1
ATOM 1656 C CA . GLU A 1 221 ? 6.36063 1.98880 -25.65208 1.000 61.65798 221 GLU A CA 1
ATOM 1657 C C . GLU A 1 221 ? 6.92013 0.65469 -25.17677 1.000 59.64996 221 GLU A C 1
ATOM 1658 O O . GLU A 1 221 ? 8.00130 0.60337 -24.57865 1.000 61.54347 221 GLU A O 1
ATOM 1664 N N . ALA A 1 222 ? 6.20032 -0.43828 -25.43857 1.000 55.38550 222 ALA A N 1
ATOM 1665 C CA . ALA A 1 222 ? 6.69802 -1.75498 -25.05657 1.000 51.42779 222 ALA A CA 1
ATOM 1666 C C . ALA A 1 222 ? 7.88481 -2.16762 -25.91812 1.000 68.92913 222 ALA A C 1
ATOM 1667 O O . ALA A 1 222 ? 8.81124 -2.82645 -25.43173 1.000 58.46113 222 ALA A O 1
ATOM 1669 N N . PHE A 1 223 ? 7.87132 -1.79397 -27.20084 1.000 66.97051 223 PHE A N 1
ATOM 1670 C CA . PHE A 1 223 ? 9.00258 -2.08851 -28.07492 1.000 62.45340 223 PHE A CA 1
ATOM 1671 C C . PHE A 1 223 ? 10.25551 -1.35223 -27.61776 1.000 59.58148 223 PHE A C 1
ATOM 1672 O O . PHE A 1 223 ? 11.35828 -1.90982 -27.65700 1.000 66.46057 223 PHE A O 1
ATOM 1680 N N . ASP A 1 224 ? 10.10482 -0.09941 -27.17960 1.000 60.89862 224 ASP A N 1
ATOM 1681 C CA . ASP A 1 224 ? 11.24415 0.64437 -26.65169 1.000 67.33194 224 ASP A CA 1
ATOM 1682 C C . ASP A 1 224 ? 11.78287 -0.00463 -25.38345 1.000 62.15452 224 ASP A C 1
ATOM 1683 O O . ASP A 1 224 ? 12.99952 -0.03934 -25.16272 1.000 77.01041 224 ASP A O 1
ATOM 1688 N N . HIS A 1 225 ? 10.88792 -0.52395 -24.53786 1.000 51.52898 225 HIS A N 1
ATOM 1689 C CA . HIS A 1 225 ? 11.31628 -1.20138 -23.31819 1.000 52.47587 225 HIS A CA 1
ATOM 1690 C C . HIS A 1 225 ? 12.15360 -2.43303 -23.63612 1.000 56.65492 225 HIS A C 1
ATOM 1691 O O . HIS A 1 225 ? 13.17342 -2.68521 -22.98378 1.000 59.97392 225 HIS A O 1
ATOM 1698 N N . LEU A 1 226 ? 11.73600 -3.21485 -24.63512 1.000 46.58359 226 LEU A N 1
ATOM 1699 C CA . LEU A 1 226 ? 12.50219 -4.39424 -25.02216 1.000 46.20655 226 LEU A CA 1
ATOM 1700 C C . LEU A 1 226 ? 13.82634 -4.01485 -25.67045 1.000 58.42506 226 LEU A C 1
ATOM 1701 O O . LEU A 1 226 ? 14.80808 -4.75750 -25.55470 1.000 66.74413 226 LEU A O 1
ATOM 1706 N N . GLN A 1 227 ? 13.87543 -2.86865 -26.35131 1.000 64.18967 227 GLN A N 1
ATOM 1707 C CA . GLN A 1 227 ? 15.11141 -2.45122 -27.00143 1.000 70.35272 227 GLN A CA 1
ATOM 1708 C C . GLN A 1 227 ? 16.12479 -1.92976 -25.99092 1.000 75.49716 227 GLN A C 1
ATOM 1709 O O . GLN A 1 227 ? 17.33488 -2.08222 -26.19287 1.000 69.05297 227 GLN A O 1
ATOM 1715 N N . ASN A 1 228 ? 15.65463 -1.32510 -24.90114 1.000 60.17883 228 ASN A N 1
ATOM 1716 C CA . ASN A 1 228 ? 16.51798 -0.79588 -23.85548 1.000 71.57693 228 ASN A CA 1
ATOM 1717 C C . ASN A 1 228 ? 16.56696 -1.69360 -22.62479 1.000 74.45453 228 ASN A C 1
ATOM 1718 O O . ASN A 1 228 ? 17.19463 -1.32360 -21.62692 1.000 88.26207 228 ASN A O 1
ATOM 1723 N N . ARG A 1 229 ? 15.92413 -2.85990 -22.67814 1.000 64.82331 229 ARG A N 1
ATOM 1724 C CA . ARG A 1 229 ? 15.88608 -3.82210 -21.57594 1.000 59.33540 229 ARG A CA 1
ATOM 1725 C C . ARG A 1 229 ? 15.39874 -3.15691 -20.28488 1.000 64.20431 229 ARG A C 1
ATOM 1726 O O . ARG A 1 229 ? 16.12713 -3.00335 -19.30435 1.000 62.62651 229 ARG A O 1
ATOM 1734 N N . LEU A 1 230 ? 14.12618 -2.76958 -20.31869 1.000 59.32215 230 LEU A N 1
ATOM 1735 C CA . LEU A 1 230 ? 13.49365 -2.03693 -19.23211 1.000 61.51317 230 LEU A CA 1
ATOM 1736 C C . LEU A 1 230 ? 12.32554 -2.83281 -18.66815 1.000 57.28864 230 LEU A C 1
ATOM 1737 O O . LEU A 1 230 ? 11.57801 -3.47324 -19.41448 1.000 54.65944 230 LEU A O 1
ATOM 1742 N N . ILE A 1 231 ? 12.17571 -2.78571 -17.34751 1.000 52.73480 231 ILE A N 1
ATOM 1743 C CA . ILE A 1 231 ? 11.06921 -3.42685 -16.64647 1.000 50.81436 231 ILE A CA 1
ATOM 1744 C C . ILE A 1 231 ? 9.98758 -2.37959 -16.42495 1.000 59.15372 231 ILE A C 1
ATOM 1745 O O . ILE A 1 231 ? 10.23977 -1.33913 -15.80512 1.000 67.80392 231 ILE A O 1
ATOM 1750 N N . ALA A 1 232 ? 8.78383 -2.64734 -16.92618 1.000 56.36411 232 ALA A N 1
ATOM 1751 C CA . ALA A 1 232 ? 7.69755 -1.68729 -16.79821 1.000 56.83283 232 ALA A CA 1
ATOM 1752 C C . ALA A 1 232 ? 6.36069 -2.40941 -16.86992 1.000 55.26684 232 ALA A C 1
ATOM 1753 O O . ALA A 1 232 ? 6.24425 -3.47501 -17.48140 1.000 52.68215 232 ALA A O 1
ATOM 1755 N N . THR A 1 233 ? 5.35635 -1.80880 -16.23493 1.000 58.58675 233 THR A N 1
ATOM 1756 C CA . THR A 1 233 ? 3.98897 -2.30593 -16.27759 1.000 66.24676 233 THR A CA 1
ATOM 1757 C C . THR A 1 233 ? 3.04563 -1.14548 -15.99935 1.000 66.74345 233 THR A C 1
ATOM 1758 O O . THR A 1 233 ? 3.40453 -0.19127 -15.30439 1.000 69.40917 233 THR A O 1
ATOM 1762 N N . 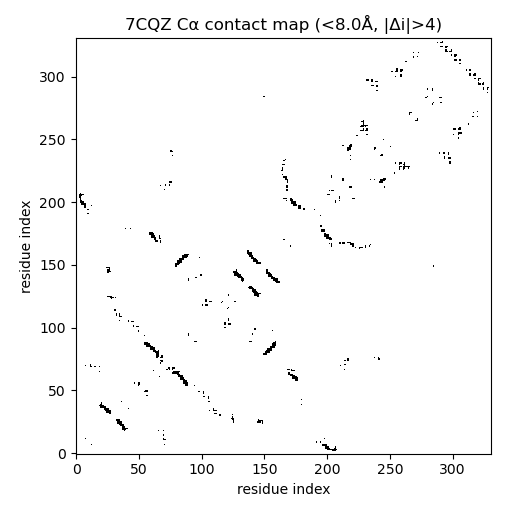LYS A 1 234 ? 1.83761 -1.23444 -16.55691 1.000 69.38833 234 LYS A N 1
ATOM 1763 C CA . LYS A 1 234 ? 0.81937 -0.21358 -16.35771 1.000 83.48217 234 LYS A CA 1
ATOM 1764 C C . LYS A 1 234 ? -0.39785 -0.70870 -15.59159 1.000 94.96482 234 LYS A C 1
ATOM 1765 O O . LYS A 1 234 ? -1.26438 0.10456 -15.25106 1.000 101.73436 234 LYS A O 1
ATOM 1771 N N . ASN A 1 235 ? -0.48893 -2.00587 -15.30965 1.000 88.85227 235 ASN A N 1
ATOM 1772 C CA . ASN A 1 235 ? -1.61318 -2.58479 -14.57504 1.000 92.57349 235 ASN A CA 1
ATOM 1773 C C . ASN A 1 235 ? -1.07747 -3.40216 -13.40634 1.000 78.15461 235 ASN A C 1
ATOM 1774 O O . ASN A 1 235 ? -1.13261 -4.63775 -13.41620 1.000 74.75598 235 ASN A O 1
ATOM 1779 N N . PRO A 1 236 ? -0.55148 -2.73771 -12.37213 1.000 75.65987 236 PRO A N 1
ATOM 1780 C CA . PRO A 1 236 ? 0.02368 -3.49141 -11.24725 1.000 64.06005 236 PRO A CA 1
ATOM 1781 C C . PRO A 1 236 ? -1.01307 -4.23648 -10.42760 1.000 59.46232 236 PRO A C 1
ATOM 1782 O O . PRO A 1 236 ? -0.66796 -5.22708 -9.77314 1.000 71.72933 236 PRO A O 1
ATOM 1786 N N . GLU A 1 237 ? -2.27136 -3.79065 -10.43432 1.000 68.54826 237 GLU A N 1
ATOM 1787 C CA . GLU A 1 237 ? -3.29324 -4.44998 -9.62917 1.000 74.04384 237 GLU A CA 1
ATOM 1788 C C . GLU A 1 237 ? -3.56648 -5.87387 -10.09586 1.000 76.26162 237 GLU A C 1
ATOM 1789 O O . GLU A 1 237 ? -4.02634 -6.69874 -9.29812 1.000 85.57738 237 GLU A O 1
ATOM 1795 N N . GLU A 1 238 ? -3.28669 -6.18379 -11.35992 1.000 70.92218 238 GLU A N 1
ATOM 1796 C CA . GLU A 1 238 ? -3.48220 -7.52837 -11.88415 1.000 77.27218 238 GLU A CA 1
ATOM 1797 C C . GLU A 1 238 ? -2.34663 -8.47727 -11.52312 1.000 73.91688 238 GLU A C 1
ATOM 1798 O O . GLU A 1 238 ? -2.39735 -9.64985 -11.90907 1.000 58.99932 238 GLU A O 1
ATOM 1804 N N . ILE A 1 239 ? -1.33303 -8.00559 -10.79618 1.000 67.05493 239 ILE A N 1
ATOM 1805 C CA . ILE A 1 239 ? -0.21544 -8.86083 -10.41605 1.000 55.80842 239 ILE A CA 1
ATOM 1806 C C . ILE A 1 239 ? -0.65823 -9.82035 -9.32193 1.000 54.56331 239 ILE A C 1
ATOM 1807 O O . ILE A 1 239 ? -1.26280 -9.41154 -8.32178 1.000 62.75004 239 ILE A O 1
ATOM 1812 N N . ARG A 1 240 ? -0.35714 -11.10449 -9.50667 1.000 55.68837 240 ARG A N 1
ATOM 1813 C CA . ARG A 1 240 ? -0.60028 -12.12289 -8.50209 1.000 62.90098 240 ARG A CA 1
ATOM 1814 C C . ARG A 1 240 ? 0.74345 -12.68362 -8.02438 1.000 57.84641 240 ARG A C 1
ATOM 1815 O O . ARG A 1 240 ? 1.80121 -12.09683 -8.29247 1.000 53.52345 240 ARG A O 1
ATOM 1823 N N . GLY A 1 241 ? 0.70124 -13.81881 -7.31982 1.000 52.40102 241 GLY A N 1
ATOM 1824 C CA . GLY A 1 241 ? 1.90116 -14.33110 -6.67456 1.000 50.64369 241 GLY A CA 1
ATOM 1825 C C . GLY A 1 241 ? 3.04457 -14.61037 -7.63006 1.000 60.32922 241 GLY A C 1
ATOM 1826 O O . GLY A 1 241 ? 4.21411 -14.47518 -7.25969 1.000 55.39844 241 GLY A O 1
ATOM 1827 N N . GLY A 1 242 ? 2.73180 -15.00429 -8.86390 1.000 65.44512 242 GLY A N 1
ATOM 1828 C CA . GLY A 1 242 ? 3.77009 -15.27519 -9.84222 1.000 57.30786 242 GLY A CA 1
ATOM 1829 C C . GLY A 1 242 ? 4.51923 -14.05151 -10.32609 1.000 49.38287 242 GLY A C 1
ATOM 1830 O O . GLY A 1 242 ? 5.58258 -14.20507 -10.93759 1.000 56.98115 242 GLY A O 1
ATOM 1831 N N . GLY A 1 243 ? 3.99765 -12.85049 -10.06388 1.000 52.01390 243 GLY A N 1
ATOM 1832 C CA . GLY A 1 243 ? 4.65368 -11.64630 -10.54824 1.000 45.19283 243 GLY A CA 1
ATOM 1833 C C . GLY A 1 243 ? 6.05802 -11.47670 -10.00110 1.000 67.60962 243 GLY A C 1
ATOM 1834 O O . GLY A 1 243 ? 6.94659 -10.97073 -10.69204 1.000 52.77357 243 GLY A O 1
ATOM 1835 N N . LEU A 1 244 ? 6.27895 -11.89900 -8.75364 1.000 63.98553 244 LEU A N 1
ATOM 1836 C CA . LEU A 1 244 ? 7.61686 -11.82758 -8.17634 1.000 42.38096 244 LEU A CA 1
ATOM 1837 C C . LEU A 1 244 ? 8.60189 -12.68130 -8.96415 1.000 52.31549 244 LEU A C 1
ATOM 1838 O O . LEU A 1 244 ? 9.77059 -12.30902 -9.12305 1.000 40.98122 244 LEU A O 1
ATOM 1843 N N . LEU A 1 245 ? 8.14312 -13.82572 -9.47571 1.000 43.12178 245 LEU A N 1
ATOM 1844 C CA . LEU A 1 245 ? 9.03187 -14.71935 -10.21008 1.000 59.88062 245 LEU A CA 1
ATOM 1845 C C . LEU A 1 245 ? 9.32882 -14.18602 -11.60727 1.000 56.14236 245 LEU A C 1
ATOM 1846 O O . LEU A 1 245 ? 10.45047 -14.33244 -12.10657 1.000 47.32840 245 LEU A O 1
ATOM 1851 N N . LYS A 1 246 ? 8.33512 -13.57503 -12.25781 1.000 46.70410 246 LYS A N 1
ATOM 1852 C CA . LYS A 1 246 ? 8.57485 -12.94750 -13.55382 1.000 60.05359 246 LYS A CA 1
ATOM 1853 C C . LYS A 1 246 ? 9.50799 -11.75228 -13.41673 1.000 49.80187 246 LYS A C 1
ATOM 1854 O O . LYS A 1 246 ? 10.39615 -11.54877 -14.25274 1.000 51.18181 246 LYS A O 1
ATOM 1860 N N . TYR A 1 247 ? 9.32025 -10.95472 -12.36299 1.000 44.24383 247 TYR A N 1
ATOM 1861 C CA . TYR A 1 247 ? 10.16394 -9.78486 -12.14642 1.000 42.13045 247 TYR A CA 1
ATOM 1862 C C . TYR A 1 247 ? 11.60961 -10.18479 -11.87960 1.000 49.73253 247 TYR A C 1
ATOM 1863 O O . TYR A 1 247 ? 12.54159 -9.51882 -12.34529 1.000 43.09049 247 TYR A O 1
ATOM 1872 N N . SER A 1 248 ? 11.81749 -11.27238 -11.13377 1.000 47.74653 248 SER A N 1
ATOM 1873 C CA . SER A 1 248 ? 13.17617 -11.72123 -10.85219 1.000 50.97035 248 SER A CA 1
ATOM 1874 C C . SER A 1 248 ? 13.83943 -12.31072 -12.08973 1.000 42.96077 248 SER A C 1
ATOM 1875 O O . SER A 1 248 ? 15.06642 -12.24188 -12.22500 1.000 47.90969 248 SER A O 1
ATOM 1878 N N . ASN A 1 249 ? 13.05239 -12.89246 -12.99809 1.000 52.04231 249 ASN A N 1
ATOM 1879 C CA . ASN A 1 249 ? 13.61832 -13.40827 -14.24057 1.000 53.23011 249 ASN A CA 1
ATOM 1880 C C . ASN A 1 249 ? 14.16429 -12.27921 -15.10398 1.000 43.47008 249 ASN A C 1
ATOM 1881 O O . ASN A 1 249 ? 15.21178 -12.42638 -15.74332 1.000 53.39143 249 ASN A O 1
ATOM 1886 N N . LEU A 1 250 ? 13.46743 -11.14198 -15.13561 1.000 58.70474 250 LEU A N 1
ATOM 1887 C CA . LEU A 1 250 ? 13.96194 -9.99909 -15.89487 1.000 51.48126 250 LEU A CA 1
ATOM 1888 C C . LEU A 1 250 ? 15.22434 -9.42415 -15.26580 1.000 55.12289 250 LEU A C 1
ATOM 1889 O O . LEU A 1 250 ? 16.15455 -9.02952 -15.97856 1.000 59.63567 250 LEU A O 1
ATOM 1894 N N . LEU A 1 251 ? 15.27916 -9.37904 -13.93229 1.000 53.81467 251 LEU A N 1
ATOM 1895 C CA . LEU A 1 251 ? 16.43798 -8.80615 -13.25396 1.000 48.87939 251 LEU A CA 1
ATOM 1896 C C . LEU A 1 251 ? 17.69338 -9.62895 -13.51258 1.000 46.07934 251 LEU A C 1
ATOM 1897 O O . LEU A 1 251 ? 18.75901 -9.07799 -13.81097 1.000 61.86831 251 LEU A O 1
ATOM 1902 N N . VAL A 1 252 ? 17.58788 -10.95622 -13.40257 1.000 51.84302 252 VAL A N 1
ATOM 1903 C CA . VAL A 1 252 ? 18.74630 -11.81549 -13.62130 1.000 50.13577 252 VAL A CA 1
ATOM 1904 C C . VAL A 1 252 ? 19.23486 -11.73460 -15.06138 1.000 58.36163 252 VAL A C 1
ATOM 1905 O O . VAL A 1 252 ? 20.37705 -12.10653 -15.35022 1.000 66.77177 252 VAL A O 1
ATOM 1909 N N . ARG A 1 253 ? 18.39700 -11.24738 -15.97730 1.000 65.98321 253 ARG A N 1
ATOM 1910 C CA . ARG A 1 253 ? 18.77493 -11.05376 -17.36972 1.000 60.45893 253 ARG A CA 1
ATOM 1911 C C . ARG A 1 253 ? 19.15260 -9.60691 -17.67065 1.000 60.34079 253 ARG A C 1
ATOM 1912 O O . ARG A 1 253 ? 19.06002 -9.17438 -18.82451 1.000 53.58517 253 ARG A O 1
ATOM 1920 N N . ASP A 1 254 ? 19.56352 -8.85302 -16.64735 1.000 51.81713 254 ASP A N 1
ATOM 1921 C CA . ASP A 1 254 ? 20.08928 -7.49481 -16.78899 1.000 55.40554 254 ASP A CA 1
ATOM 1922 C C . ASP A 1 254 ? 19.04723 -6.51098 -17.31468 1.000 54.49282 254 ASP A C 1
ATOM 1923 O O . ASP A 1 254 ? 19.38882 -5.54746 -18.00347 1.000 65.86878 254 ASP A O 1
ATOM 1928 N N . PHE A 1 255 ? 17.77540 -6.73170 -16.99395 1.000 64.59355 255 PHE A N 1
ATOM 1929 C CA . PHE A 1 255 ? 16.72478 -5.76708 -17.29472 1.000 56.19419 255 PHE A CA 1
ATOM 1930 C C . PHE A 1 255 ? 16.56647 -4.82751 -16.10560 1.000 54.70911 255 PHE A C 1
ATOM 1931 O O . PHE A 1 255 ? 16.35359 -5.27909 -14.97535 1.000 72.13626 255 PHE A O 1
ATOM 1939 N N . ARG A 1 256 ? 16.67729 -3.53075 -16.35914 1.000 59.19281 256 ARG A N 1
ATOM 1940 C CA . ARG A 1 256 ? 16.57255 -2.52717 -15.31289 1.000 59.11231 256 ARG A CA 1
ATOM 1941 C C . ARG A 1 256 ? 15.14017 -2.01665 -15.19706 1.000 71.43254 256 ARG A C 1
ATOM 1942 O O . ARG A 1 256 ? 14.42304 -1.92858 -16.19832 1.000 66.49110 256 ARG A O 1
ATOM 1950 N N . PRO A 1 257 ? 14.69365 -1.67804 -13.98825 1.000 77.34472 257 PRO A N 1
ATOM 1951 C CA . PRO A 1 257 ? 13.36424 -1.06664 -13.84133 1.000 68.94657 257 PRO A CA 1
ATOM 1952 C C . PRO A 1 257 ? 13.32085 0.28764 -14.53125 1.000 68.81740 257 PRO A C 1
ATOM 1953 O O . PRO A 1 257 ? 14.12822 1.17546 -14.24815 1.000 84.66183 257 PRO A O 1
ATOM 1957 N N . ALA A 1 258 ? 12.36937 0.43665 -15.45529 1.000 67.30005 258 ALA A N 1
ATOM 1958 C CA . ALA A 1 258 ? 12.25690 1.66884 -16.22552 1.000 68.95742 258 ALA A CA 1
ATOM 1959 C C . ALA A 1 258 ? 11.86974 2.86318 -15.36554 1.000 73.94391 258 ALA A C 1
ATOM 1960 O O . ALA A 1 258 ? 12.18412 4.00050 -15.73129 1.000 68.88474 258 ALA A O 1
ATOM 1962 N N . ASP A 1 259 ? 11.20133 2.63652 -14.23847 1.000 84.40889 259 ASP A N 1
ATOM 1963 C CA . ASP A 1 259 ? 10.71699 3.70884 -13.37353 1.000 85.31104 259 ASP A CA 1
ATOM 1964 C C . ASP A 1 259 ? 11.32066 3.51262 -11.98517 1.000 91.63530 259 ASP A C 1
ATOM 1965 O O . ASP A 1 259 ? 10.72707 2.85806 -11.12434 1.000 66.33195 259 ASP A O 1
ATOM 1970 N N . GLN A 1 260 ? 12.50589 4.08018 -11.77145 1.000 104.44199 260 GLN A N 1
ATOM 1971 C CA . GLN A 1 260 ? 13.06354 4.13869 -10.43103 1.000 116.45812 260 GLN A CA 1
ATOM 1972 C C . GLN A 1 260 ? 12.21767 5.06558 -9.55964 1.000 128.80607 260 GLN A C 1
ATOM 1973 O O . GLN A 1 260 ? 11.36865 5.81759 -10.04818 1.000 134.78324 260 GLN A O 1
ATOM 1979 N N . GLU A 1 261 ? 12.44825 4.98495 -8.24519 1.000 131.68226 261 GLU A N 1
ATOM 1980 C CA . GLU A 1 261 ? 11.65061 5.67601 -7.23210 1.000 140.72038 261 GLU A CA 1
ATOM 1981 C C . GLU A 1 261 ? 10.23271 5.11347 -7.17818 1.000 124.01819 261 GLU A C 1
ATOM 1982 O O . GLU A 1 261 ? 9.43297 5.50578 -6.32252 1.000 130.69091 261 GLU A O 1
ATOM 1988 N N . GLU A 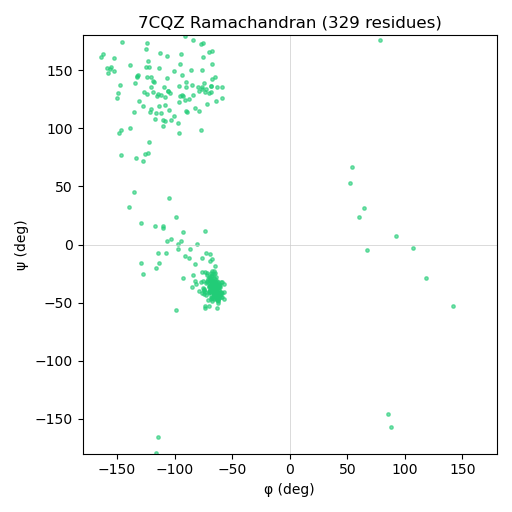1 262 ? 9.91519 4.19285 -8.09072 1.000 94.60443 262 GLU A N 1
ATOM 1989 C CA . GLU A 1 262 ? 8.64126 3.49177 -8.10522 1.000 92.88822 262 GLU A CA 1
ATOM 1990 C C . GLU A 1 262 ? 8.78866 1.99516 -7.88361 1.000 85.80941 262 GLU A C 1
ATOM 1991 O O . GLU A 1 262 ? 7.81841 1.34601 -7.47980 1.000 86.75028 262 GLU A O 1
ATOM 1997 N N . ILE A 1 263 ? 9.97984 1.44101 -8.12027 1.000 68.74140 263 ILE A N 1
ATOM 1998 C CA . ILE A 1 263 ? 10.16221 -0.00330 -8.04828 1.000 75.05896 263 ILE A CA 1
ATOM 1999 C C . ILE A 1 263 ? 10.10693 -0.49233 -6.60570 1.000 75.67919 263 ILE A C 1
ATOM 2000 O O . ILE A 1 263 ? 9.74736 -1.64816 -6.35185 1.000 78.77004 263 ILE A O 1
ATOM 2005 N N . LYS A 1 264 ? 10.44981 0.36530 -5.63948 1.000 72.65168 264 LYS A N 1
ATOM 2006 C CA . LYS A 1 264 ? 10.36115 -0.03455 -4.23815 1.000 64.76229 264 LYS A CA 1
ATOM 2007 C C . LYS A 1 264 ? 8.91829 -0.31402 -3.84081 1.000 71.89681 264 LYS A C 1
ATOM 2008 O O . LYS A 1 264 ? 8.63684 -1.29147 -3.13753 1.000 74.45949 264 LYS A O 1
ATOM 2014 N N . THR A 1 265 ? 7.98873 0.53189 -4.28848 1.000 81.51268 265 THR A N 1
ATOM 2015 C CA . THR A 1 265 ? 6.57577 0.28571 -4.02486 1.000 77.76605 265 THR A CA 1
ATOM 2016 C C . THR A 1 265 ? 6.08499 -0.94863 -4.77177 1.000 77.00587 265 THR A C 1
ATOM 2017 O O . THR A 1 265 ? 5.25192 -1.70339 -4.25618 1.000 89.50526 265 THR A O 1
ATOM 2021 N N . LEU A 1 266 ? 6.59950 -1.17608 -5.98297 1.000 56.39545 266 LEU A N 1
ATOM 2022 C CA . LEU A 1 266 ? 6.17989 -2.33645 -6.76110 1.000 60.32682 266 LEU A CA 1
ATOM 2023 C C . LEU A 1 266 ? 6.76251 -3.62566 -6.19405 1.000 67.26497 266 LEU A C 1
ATOM 2024 O O . LEU A 1 266 ? 6.07331 -4.65102 -6.13945 1.000 54.90328 266 LEU A O 1
ATOM 2029 N N . GLU A 1 267 ? 8.03063 -3.59716 -5.77303 1.000 57.97230 267 GLU A N 1
ATOM 2030 C CA . GLU A 1 267 ? 8.64161 -4.78945 -5.19217 1.000 61.94867 267 GLU A CA 1
ATOM 2031 C C . GLU A 1 267 ? 7.92359 -5.21216 -3.91740 1.000 59.33073 267 GLU A C 1
ATOM 2032 O O . GLU A 1 267 ? 7.67794 -6.40502 -3.70150 1.000 59.76040 267 GLU A O 1
ATOM 2038 N N . ARG A 1 268 ? 7.58195 -4.24700 -3.05948 1.000 57.30586 268 ARG A N 1
ATOM 2039 C CA . ARG A 1 268 ? 6.81318 -4.55891 -1.85844 1.000 71.68017 268 ARG A CA 1
ATOM 2040 C C . ARG A 1 268 ? 5.47043 -5.18376 -2.21164 1.000 68.57705 268 ARG A C 1
ATOM 2041 O O . ARG A 1 268 ? 5.02946 -6.13913 -1.56139 1.000 53.02630 268 ARG A O 1
ATOM 2049 N N . TYR A 1 269 ? 4.80564 -4.65458 -3.24068 1.000 61.18302 269 TYR A N 1
ATOM 2050 C CA . TYR A 1 269 ? 3.51832 -5.20095 -3.65529 1.000 64.54762 269 TYR A CA 1
ATOM 2051 C C . TYR A 1 269 ? 3.66908 -6.61327 -4.20565 1.000 67.05274 269 TYR A C 1
ATOM 2052 O O . TYR A 1 269 ? 2.79416 -7.46211 -3.99957 1.000 65.94317 269 TYR A O 1
ATOM 2061 N N . MET A 1 270 ? 4.77370 -6.88568 -4.90390 1.000 55.30114 270 MET A N 1
ATOM 2062 C CA . MET A 1 270 ? 4.97963 -8.21606 -5.46441 1.000 68.92650 270 MET A CA 1
ATOM 2063 C C . MET A 1 270 ? 5.31171 -9.23915 -4.38554 1.000 60.98193 270 MET A C 1
ATOM 2064 O O . MET A 1 270 ? 4.93899 -10.41092 -4.51156 1.000 59.27486 270 MET A O 1
ATOM 2069 N N . CYS A 1 271 ? 6.00644 -8.82417 -3.32412 1.000 54.03529 271 CYS A N 1
ATOM 2070 C CA . CYS A 1 271 ? 6.26599 -9.74031 -2.21858 1.000 51.44915 271 CYS A CA 1
ATOM 2071 C C . CYS A 1 271 ? 4.98854 -10.04322 -1.44748 1.000 50.19968 271 CYS A C 1
ATOM 2072 O O . CYS A 1 271 ? 4.73992 -11.19637 -1.07719 1.000 63.92196 271 CYS A O 1
ATOM 2075 N N . SER A 1 272 ? 4.16489 -9.02158 -1.20094 1.000 52.05774 272 SER A N 1
ATOM 2076 C CA . SER A 1 272 ? 2.89025 -9.24084 -0.52388 1.000 56.31140 272 SER A CA 1
ATOM 2077 C C . SER A 1 272 ? 1.99534 -10.17388 -1.33005 1.000 59.71052 272 SER A C 1
ATOM 2078 O O . SER A 1 272 ? 1.40079 -11.10922 -0.78198 1.000 66.36436 272 SER A O 1
ATOM 2081 N N . ARG A 1 273 ? 1.88847 -9.93216 -2.64044 1.000 63.56481 273 ARG A N 1
ATOM 2082 C CA . ARG A 1 273 ? 1.08891 -10.80257 -3.49724 1.000 53.74478 273 ARG A CA 1
ATOM 2083 C C . ARG A 1 273 ? 1.64916 -12.21801 -3.54505 1.000 52.63557 273 ARG A C 1
ATOM 2084 O O . ARG A 1 273 ? 0.88194 -13.18274 -3.64010 1.000 54.90396 273 ARG A O 1
ATOM 2092 N N . PHE A 1 274 ? 2.97472 -12.36115 -3.48655 1.000 50.44512 274 PHE A N 1
ATOM 2093 C CA . PHE A 1 274 ? 3.58257 -13.68792 -3.46353 1.000 49.76142 274 PHE A CA 1
ATOM 2094 C C . PHE A 1 274 ? 3.16861 -14.45544 -2.21297 1.000 64.76787 274 PHE A C 1
ATOM 2095 O O . PHE A 1 274 ? 2.75937 -15.62025 -2.28902 1.000 57.97340 274 PHE A O 1
ATOM 2103 N N . PHE A 1 275 ? 3.25899 -13.80755 -1.04861 1.000 52.90619 275 PHE A N 1
ATOM 2104 C CA . PHE A 1 275 ? 2.92944 -14.47157 0.20820 1.000 66.06711 275 PHE A CA 1
ATOM 2105 C C . PHE A 1 275 ? 1.43913 -14.76393 0.32554 1.000 58.41837 275 PHE A C 1
ATOM 2106 O O . PHE A 1 275 ? 1.05428 -15.78270 0.91158 1.000 62.22189 275 PHE A O 1
ATOM 2114 N N . ILE A 1 276 ? 0.58996 -13.88630 -0.21277 1.000 58.96885 276 ILE A N 1
ATOM 2115 C CA . ILE A 1 276 ? -0.84965 -14.12058 -0.16085 1.000 62.30962 276 ILE A CA 1
ATOM 2116 C C . ILE A 1 276 ? -1.22167 -15.34281 -0.99054 1.000 69.91184 276 ILE A C 1
ATOM 2117 O O . ILE A 1 276 ? -2.02555 -16.17990 -0.56190 1.000 69.53700 276 ILE A O 1
ATOM 2122 N N . ASP A 1 277 ? -0.63407 -15.47546 -2.18217 1.000 60.07134 277 ASP A N 1
ATOM 2123 C CA . ASP A 1 277 ? -0.96557 -16.59633 -3.05461 1.000 80.92449 277 ASP A CA 1
ATOM 2124 C C . ASP A 1 277 ? -0.30872 -17.89489 -2.60719 1.000 67.14003 277 ASP A C 1
ATOM 2125 O O . ASP A 1 277 ? -0.88206 -18.97120 -2.80687 1.000 63.68516 277 ASP A O 1
ATOM 2130 N N . PHE A 1 278 ? 0.88172 -17.82427 -2.00812 1.000 63.99703 278 PHE A N 1
ATOM 2131 C CA . PHE A 1 278 ? 1.61732 -19.00406 -1.55788 1.000 64.79124 278 PHE A CA 1
ATOM 2132 C C . PHE A 1 278 ? 1.89560 -18.86473 -0.06540 1.000 63.28664 278 PHE A C 1
ATOM 2133 O O . PHE A 1 278 ? 3.01562 -18.51517 0.33823 1.000 63.75324 278 PHE A O 1
ATOM 2141 N N . PRO A 1 279 ? 0.90014 -19.13284 0.78652 1.000 64.20217 279 PRO A N 1
ATOM 2142 C CA . PRO A 1 279 ? 1.14183 -19.00698 2.23210 1.000 65.80644 279 PRO A CA 1
ATOM 2143 C C . PRO A 1 279 ? 1.98184 -20.13829 2.79349 1.000 82.60863 279 PRO A C 1
ATOM 2144 O O . PRO A 1 279 ? 2.82919 -19.90048 3.66269 1.000 73.86632 279 PRO A O 1
ATOM 2148 N N . ASP A 1 280 ? 1.77733 -21.36343 2.31825 1.000 73.42151 280 ASP A N 1
ATOM 2149 C CA . ASP A 1 280 ? 2.53621 -22.49904 2.82245 1.000 69.28917 280 ASP A CA 1
ATOM 2150 C C . ASP A 1 280 ? 3.96046 -22.46995 2.28110 1.000 72.63371 280 ASP A C 1
ATOM 2151 O O . ASP A 1 280 ? 4.19126 -22.16250 1.10842 1.000 70.42471 280 ASP A O 1
ATOM 2156 N N . ILE A 1 281 ? 4.92273 -22.79505 3.14828 1.000 74.13550 281 ILE A N 1
ATOM 2157 C CA . ILE A 1 281 ? 6.31876 -22.79736 2.72398 1.000 64.01874 281 ILE A CA 1
ATOM 2158 C C . ILE A 1 281 ? 6.59793 -23.97648 1.80062 1.000 63.43414 281 ILE A C 1
ATOM 2159 O O . ILE A 1 281 ? 7.44035 -23.88179 0.90020 1.000 65.91219 281 ILE A O 1
ATOM 2164 N N . LEU A 1 282 ? 5.89872 -25.09789 1.99503 1.000 84.79829 282 LEU A N 1
ATOM 2165 C CA . LEU A 1 282 ? 6.05854 -26.23335 1.09396 1.000 89.36907 282 LEU A CA 1
ATOM 2166 C C . LEU A 1 282 ? 5.49980 -25.92810 -0.28907 1.000 93.49460 282 LEU A C 1
ATOM 2167 O O . LEU A 1 282 ? 5.95146 -26.50916 -1.28271 1.000 79.48515 282 LEU A O 1
ATOM 2172 N N . GLU A 1 283 ? 4.52174 -25.02375 -0.37236 1.000 87.93918 283 GLU A N 1
ATOM 2173 C CA . GLU A 1 283 ? 3.99862 -24.61793 -1.67162 1.000 88.64565 283 GLU A CA 1
ATOM 2174 C C . GLU A 1 283 ? 4.97982 -23.70530 -2.39593 1.000 80.85767 283 GLU A C 1
ATOM 2175 O O . GLU A 1 283 ? 5.14729 -23.80858 -3.61694 1.000 74.11598 283 GLU A O 1
ATOM 2181 N N . GLN A 1 284 ? 5.63485 -22.80282 -1.66028 1.000 64.48232 284 GLN A N 1
ATOM 2182 C CA . GLN A 1 284 ? 6.65400 -21.95347 -2.26803 1.000 59.98702 284 GLN A CA 1
ATOM 2183 C C . GLN A 1 284 ? 7.82068 -22.78266 -2.78681 1.000 59.00331 284 GLN A C 1
ATOM 2184 O O . GLN A 1 284 ? 8.41322 -22.45589 -3.82191 1.000 65.46983 284 GLN A O 1
ATOM 2190 N N . GLN A 1 285 ? 8.16266 -23.86194 -2.07939 1.000 63.49905 285 GLN A N 1
ATOM 2191 C CA . GLN A 1 285 ? 9.29080 -24.69327 -2.48430 1.000 76.80697 285 GLN A CA 1
ATOM 2192 C C . GLN A 1 285 ? 9.01780 -25.38269 -3.81512 1.000 67.69433 285 GLN A C 1
ATOM 2193 O O . GLN A 1 285 ? 9.86956 -25.38129 -4.71102 1.000 73.53404 285 GLN A O 1
ATOM 2199 N N . ARG A 1 286 ? 7.83177 -25.97790 -3.96551 1.000 70.34061 286 ARG A N 1
ATOM 2200 C CA . ARG A 1 286 ? 7.50866 -26.64904 -5.21984 1.000 84.46821 286 ARG A CA 1
ATOM 2201 C C . ARG A 1 286 ? 7.36290 -25.65724 -6.36552 1.000 81.01576 286 ARG A C 1
ATOM 2202 O O . ARG A 1 286 ? 7.64092 -26.00187 -7.51922 1.000 84.52057 286 ARG A O 1
ATOM 2210 N N . LYS A 1 287 ? 6.92746 -24.42986 -6.07392 1.000 70.78597 287 LYS A N 1
ATOM 2211 C CA . LYS A 1 287 ? 6.81444 -23.42583 -7.12586 1.000 60.00332 287 LYS A CA 1
ATOM 2212 C C . LYS A 1 287 ? 8.18838 -22.99515 -7.62346 1.000 70.35814 287 LYS A C 1
ATOM 2213 O O . LYS A 1 287 ? 8.38996 -22.81659 -8.83014 1.000 77.02588 287 LYS A O 1
ATOM 2219 N N . LEU A 1 288 ? 9.14752 -22.82971 -6.70955 1.000 58.10739 288 LEU A N 1
ATOM 2220 C CA . LEU A 1 288 ? 10.49242 -22.43386 -7.11433 1.000 61.10347 288 LEU A CA 1
ATOM 2221 C C . LEU A 1 288 ? 11.22418 -23.57827 -7.80466 1.000 65.11224 288 LEU A C 1
ATOM 2222 O O . LEU A 1 288 ? 11.89045 -23.36819 -8.82492 1.000 80.88114 288 LEU A O 1
ATOM 2227 N N . GLU A 1 289 ? 11.11192 -24.79506 -7.26418 1.000 67.29101 289 GLU A N 1
ATOM 2228 C CA . GLU A 1 289 ? 11.81080 -25.93535 -7.85030 1.000 68.77959 289 GLU A CA 1
ATOM 2229 C C . GLU A 1 289 ? 11.36303 -26.18402 -9.28532 1.000 89.68741 289 GLU A C 1
ATOM 2230 O O . GLU A 1 289 ? 12.19400 -26.42786 -10.16836 1.000 96.09618 289 GLU A O 1
ATOM 2236 N N . THR A 1 290 ? 10.05349 -26.12307 -9.54035 1.000 79.33319 290 THR A N 1
ATOM 2237 C CA . THR A 1 290 ? 9.57080 -26.25645 -10.91047 1.000 61.42176 290 THR A CA 1
ATOM 2238 C C . THR A 1 290 ? 9.94211 -25.04393 -11.75345 1.000 65.22053 290 THR A C 1
ATOM 2239 O O . THR A 1 290 ? 10.11729 -25.16827 -12.97103 1.000 84.86033 290 THR A O 1
ATOM 2243 N N . TYR A 1 291 ? 10.06485 -23.86878 -11.13143 1.000 57.96954 291 TYR A N 1
ATOM 2244 C CA . TYR A 1 291 ? 10.49418 -22.68969 -11.87523 1.000 64.06252 291 TYR A CA 1
ATOM 2245 C C . TYR A 1 291 ? 11.95936 -22.79906 -12.27682 1.000 80.69527 291 TYR A C 1
ATOM 2246 O O . TYR A 1 291 ? 12.33091 -22.42570 -13.39583 1.000 70.91057 291 TYR A O 1
ATOM 2255 N N . LEU A 1 292 ? 12.80660 -23.30742 -11.37779 1.000 59.63137 292 LEU A N 1
ATOM 2256 C CA . LEU A 1 292 ? 14.22487 -23.43513 -11.69330 1.000 73.51343 292 LEU A CA 1
ATOM 2257 C C . LEU A 1 292 ? 14.47052 -24.47509 -12.77847 1.000 78.60179 292 LEU A C 1
ATOM 2258 O O . LEU A 1 292 ? 15.47687 -24.39598 -13.49153 1.000 83.71937 292 LEU A O 1
ATOM 2263 N N . GLN A 1 293 ? 13.57168 -25.44917 -12.91998 1.000 77.03392 293 GLN A N 1
ATOM 2264 C CA . GLN A 1 293 ? 13.72661 -26.49422 -13.92396 1.000 91.97288 293 GLN A CA 1
ATOM 2265 C C . GLN A 1 293 ? 13.18427 -26.07987 -15.28711 1.000 86.26658 293 GLN A C 1
ATOM 2266 O O . GLN A 1 293 ? 13.76611 -26.43776 -16.31670 1.000 94.78334 293 GLN A O 1
ATOM 2272 N N . ASN A 1 294 ? 12.08678 -25.32774 -15.31782 1.000 77.62272 294 ASN A N 1
ATOM 2273 C CA . ASN A 1 294 ? 11.45212 -24.92930 -16.56707 1.000 81.12768 294 ASN A CA 1
ATOM 2274 C C . ASN A 1 294 ? 12.03106 -23.64876 -17.15326 1.000 78.34766 294 ASN A C 1
ATOM 2275 O O . ASN A 1 294 ? 11.61966 -23.24711 -18.24689 1.000 83.75361 294 ASN A O 1
ATOM 2280 N N . HIS A 1 295 ? 12.96988 -23.00108 -16.46330 1.000 70.23600 295 HIS A N 1
ATOM 2281 C CA . HIS A 1 295 ? 13.54563 -21.74847 -16.93815 1.000 71.40910 295 HIS A CA 1
ATOM 2282 C C . HIS A 1 295 ? 15.06429 -21.73235 -16.99792 1.000 73.86758 295 HIS A C 1
ATOM 2283 O O . HIS A 1 295 ? 15.61578 -20.95394 -17.78555 1.000 83.49774 295 HIS A O 1
ATOM 2290 N N . PHE A 1 296 ? 15.75991 -22.54625 -16.20750 1.000 78.20523 296 PHE A N 1
ATOM 2291 C CA . PHE A 1 296 ? 17.21657 -22.49093 -16.15266 1.000 81.05211 296 PHE A CA 1
ATOM 2292 C C . PHE A 1 296 ? 17.81248 -23.89015 -16.19583 1.000 106.18439 296 PHE A C 1
ATOM 2293 O O . PHE A 1 296 ? 18.72411 -24.22075 -15.43070 1.000 118.16451 296 PHE A O 1
ATOM 2301 N N . SER A 1 297 ? 17.31144 -24.73004 -17.09676 1.000 114.23731 297 SER A N 1
ATOM 2302 C CA . SER A 1 297 ? 17.91301 -26.03943 -17.29983 1.000 113.56072 297 SER A CA 1
ATOM 2303 C C . SER A 1 297 ? 19.29075 -25.88577 -17.93153 1.000 110.95766 297 SER A C 1
ATOM 2304 O O . SER A 1 297 ? 19.48358 -25.08365 -18.84983 1.000 96.86942 297 SER A O 1
ATOM 2307 N N . ASP A 1 298 ? 20.25389 -26.65607 -17.42368 1.000 122.01981 298 ASP A N 1
ATOM 2308 C CA . ASP A 1 298 ? 21.65006 -26.60159 -17.85667 1.000 129.39608 298 ASP A CA 1
ATOM 2309 C C . ASP A 1 298 ? 22.27208 -25.22418 -17.64194 1.000 116.65518 298 ASP A C 1
ATOM 2310 O O . ASP A 1 298 ? 23.24281 -24.86563 -18.31643 1.000 127.59462 298 ASP A O 1
ATOM 2315 N N . GLU A 1 299 ? 21.72431 -24.43810 -16.70989 1.000 95.11752 299 GLU A N 1
ATOM 2316 C CA . GLU A 1 299 ? 22.27487 -23.13669 -16.33225 1.000 86.98478 299 GLU A CA 1
ATOM 2317 C C . GLU A 1 299 ? 22.30823 -23.06613 -14.80355 1.000 84.20781 299 GLU A C 1
ATOM 2318 O O . GLU A 1 299 ? 21.49287 -22.38648 -14.17693 1.000 81.94980 299 GLU A O 1
ATOM 2324 N N . GLU A 1 300 ? 23.26191 -23.78424 -14.20603 1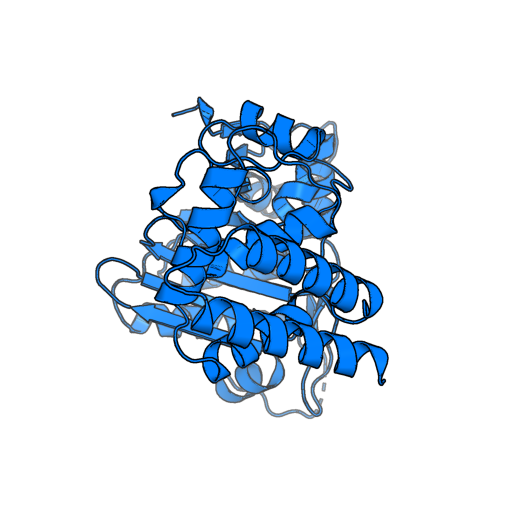.000 79.60908 300 GLU A N 1
ATOM 2325 C CA . GLU A 1 300 ? 23.35085 -23.83018 -12.74998 1.000 69.76153 300 GLU A CA 1
ATOM 2326 C C . GLU A 1 300 ? 23.70266 -22.46564 -12.17079 1.000 65.45540 300 GLU A C 1
ATOM 2327 O O . GLU A 1 300 ? 23.17150 -22.07245 -11.12534 1.000 63.08665 300 GLU A O 1
ATOM 2333 N N . ARG A 1 301 ? 24.59771 -21.72907 -12.83413 1.000 64.00859 301 ARG A N 1
ATOM 2334 C CA . ARG A 1 301 ? 24.94065 -20.39002 -12.36589 1.000 65.21709 301 ARG A CA 1
ATOM 2335 C C . ARG A 1 301 ? 23.73015 -19.46673 -12.40846 1.000 64.47118 301 ARG A C 1
ATOM 2336 O O . ARG A 1 301 ? 23.50862 -18.67732 -11.48236 1.000 80.12403 301 ARG A O 1
ATOM 2344 N N . SER A 1 302 ? 22.93361 -19.55125 -13.47726 1.000 59.50448 302 SE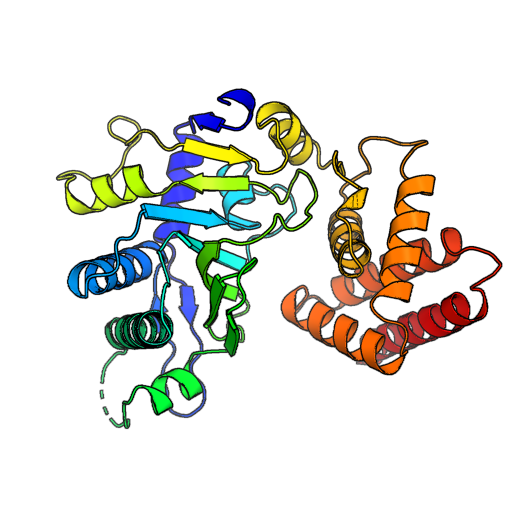R A N 1
ATOM 2345 C CA . SER A 1 302 ? 21.71958 -18.74666 -13.55432 1.000 57.92321 302 SER A CA 1
ATOM 2346 C C . SER A 1 302 ? 20.72054 -19.14066 -12.47568 1.000 62.31408 302 SER A C 1
ATOM 2347 O O . SER A 1 302 ? 19.97943 -18.28605 -11.97797 1.000 63.23103 302 SER A O 1
ATOM 2350 N N . LYS A 1 303 ? 20.68149 -20.42370 -12.10582 1.000 58.99770 303 LYS A N 1
ATOM 2351 C CA . LYS A 1 303 ? 19.85065 -20.84731 -10.98281 1.000 54.22503 303 LYS A CA 1
ATOM 2352 C C . LYS A 1 303 ? 20.26115 -20.13089 -9.70274 1.000 61.59984 303 LYS A C 1
ATOM 2353 O O . LYS A 1 303 ? 19.41149 -19.64159 -8.95008 1.000 63.31759 303 LYS A O 1
ATOM 2359 N N . TYR A 1 304 ? 21.56796 -20.05739 -9.44249 1.000 60.53473 304 TYR A N 1
ATOM 2360 C CA . TYR A 1 304 ? 22.05162 -19.38443 -8.24179 1.000 58.67423 304 TYR A CA 1
ATOM 2361 C C . TYR A 1 304 ? 21.79667 -17.88351 -8.30999 1.000 60.55441 304 TYR A C 1
ATOM 2362 O O . TYR A 1 304 ? 21.31813 -17.28133 -7.34162 1.000 65.06556 304 TYR A O 1
ATOM 2371 N N . ASP A 1 305 ? 22.11332 -17.26176 -9.44942 1.000 57.99776 305 ASP A N 1
ATOM 2372 C CA . ASP A 1 305 ? 21.92798 -15.82002 -9.58382 1.000 50.97252 305 ASP A CA 1
ATOM 2373 C C . ASP A 1 305 ? 20.45697 -15.43747 -9.48116 1.000 50.88994 305 ASP A C 1
ATOM 2374 O O . ASP A 1 305 ? 20.11854 -14.39486 -8.90853 1.000 61.74600 305 ASP A O 1
ATOM 2379 N N . TYR A 1 306 ? 19.56716 -16.26800 -10.03089 1.000 51.54732 306 TYR A N 1
ATOM 2380 C CA . TYR A 1 306 ? 18.13772 -15.99580 -9.91818 1.000 52.10407 306 TYR A CA 1
ATOM 2381 C C . TYR A 1 306 ? 17.68514 -16.03618 -8.46432 1.000 58.66442 306 TYR A C 1
ATOM 2382 O O . TYR A 1 306 ? 16.92719 -15.16748 -8.01610 1.000 63.10679 306 TYR A O 1
ATOM 2391 N N . LEU A 1 307 ? 18.14063 -17.04002 -7.71230 1.000 60.92904 307 LEU A N 1
ATOM 2392 C CA . LEU A 1 307 ? 17.77156 -17.13729 -6.30448 1.000 53.06173 307 LEU A CA 1
ATOM 2393 C C . LEU A 1 307 ? 18.33973 -15.97311 -5.50202 1.000 52.10794 307 LEU A C 1
ATOM 2394 O O . LEU A 1 307 ? 17.68320 -15.46172 -4.58696 1.000 54.91320 307 LEU A O 1
ATOM 2399 N N . MET A 1 308 ? 19.55837 -15.53627 -5.83280 1.000 45.21104 308 MET A N 1
ATOM 2400 C CA . MET A 1 308 ? 20.14472 -14.39598 -5.13649 1.000 48.83382 308 MET A CA 1
ATOM 2401 C C . MET A 1 308 ? 19.40326 -13.10431 -5.45582 1.000 47.03635 308 MET A C 1
ATOM 2402 O O . MET A 1 308 ? 19.28268 -12.23101 -4.58897 1.000 54.29723 308 MET A O 1
ATOM 2407 N N . ILE A 1 309 ? 18.90698 -12.96073 -6.68679 1.000 67.51303 309 ILE A N 1
ATOM 2408 C CA . ILE A 1 309 ? 18.00763 -11.85227 -6.99904 1.000 60.47045 309 ILE A CA 1
ATOM 2409 C C . ILE A 1 309 ? 16.74006 -11.95954 -6.16352 1.000 59.58590 309 ILE A C 1
ATOM 2410 O O . ILE A 1 309 ? 16.28356 -10.98171 -5.55843 1.000 50.65852 309 ILE A O 1
ATOM 2415 N N . LEU A 1 310 ? 16.15874 -13.15990 -6.11463 1.000 53.21100 310 LEU A N 1
ATOM 2416 C CA . LEU A 1 310 ? 14.92984 -13.36702 -5.35787 1.000 48.87547 310 LEU A CA 1
ATOM 2417 C C . LEU A 1 310 ? 15.14531 -13.10017 -3.87314 1.000 70.92384 310 LEU A C 1
ATOM 2418 O O . LEU A 1 310 ? 14.24871 -12.59294 -3.18859 1.000 54.78240 310 LEU A O 1
ATOM 2423 N N . ARG A 1 311 ? 16.33277 -13.42994 -3.35892 1.000 51.13028 311 ARG A N 1
ATOM 2424 C CA . ARG A 1 311 ? 16.63715 -13.14724 -1.96049 1.000 52.91586 311 ARG A CA 1
ATOM 2425 C C . ARG A 1 311 ? 16.69000 -11.64767 -1.69761 1.000 60.94653 311 ARG A C 1
ATOM 2426 O O . ARG A 1 311 ? 16.17071 -11.17217 -0.68137 1.000 54.95328 311 ARG A O 1
ATOM 2434 N N . ARG A 1 312 ? 17.31208 -10.88769 -2.60276 1.000 61.92833 312 ARG A N 1
ATOM 2435 C CA . ARG A 1 312 ? 17.45419 -9.45018 -2.39357 1.000 59.53353 312 ARG A CA 1
ATOM 2436 C C . ARG A 1 312 ? 16.09744 -8.75584 -2.38793 1.000 58.31128 312 ARG A C 1
ATOM 2437 O O . ARG A 1 312 ? 15.86285 -7.84759 -1.58193 1.000 61.51766 312 ARG A O 1
ATOM 2445 N N . VAL A 1 313 ? 15.19355 -9.16670 -3.27903 1.000 59.41653 313 VAL A N 1
ATOM 2446 C CA . VAL A 1 313 ? 13.87044 -8.55243 -3.33305 1.000 51.59620 313 VAL A CA 1
ATOM 2447 C C . VAL A 1 313 ? 13.07979 -8.87837 -2.07228 1.000 57.77680 313 VAL A C 1
ATOM 2448 O O . VAL A 1 313 ? 12.44586 -8.00203 -1.47370 1.000 47.52043 313 VAL A O 1
ATOM 2452 N N . VAL A 1 314 ? 13.10711 -10.14324 -1.64905 1.000 58.03672 314 VAL A N 1
ATOM 2453 C CA . VAL A 1 314 ? 12.35997 -10.54286 -0.46089 1.000 54.84499 314 VAL A CA 1
ATOM 2454 C C . VAL A 1 314 ? 12.95215 -9.90123 0.78868 1.000 59.69398 314 VAL A C 1
ATOM 2455 O O . VAL A 1 314 ? 12.21996 -9.46864 1.68726 1.000 67.01290 314 VAL A O 1
ATOM 2459 N N . ASN A 1 315 ? 14.28241 -9.81065 0.85978 1.000 61.48123 315 ASN A N 1
ATOM 2460 C CA . ASN A 1 315 ? 14.92456 -9.29205 2.06324 1.000 55.07969 315 ASN A CA 1
ATOM 2461 C C . ASN A 1 315 ? 14.69110 -7.79586 2.23775 1.000 65.33864 315 ASN A C 1
ATOM 2462 O O . ASN A 1 315 ? 14.68050 -7.30232 3.37100 1.000 65.52004 315 ASN A O 1
ATOM 2467 N N . GLU A 1 316 ? 14.49239 -7.06118 1.14252 1.000 64.06361 316 GLU A N 1
ATOM 2468 C CA . GLU A 1 316 ? 14.40178 -5.60903 1.19691 1.000 59.62297 316 GLU A CA 1
ATOM 2469 C C . GLU A 1 316 ? 12.99587 -5.06196 0.99239 1.000 60.96293 316 GLU A C 1
ATOM 2470 O O . GLU A 1 316 ? 12.79546 -3.85364 1.16014 1.000 60.24135 316 GLU A O 1
ATOM 2476 N N . SER A 1 317 ? 12.01825 -5.90240 0.64058 1.000 52.81018 317 SER A N 1
ATOM 2477 C CA . SER A 1 317 ? 10.69127 -5.40889 0.28745 1.000 67.14915 317 SER A CA 1
ATOM 2478 C C . SER A 1 317 ? 9.57612 -6.12209 1.04664 1.000 69.36901 317 SER A C 1
ATOM 2479 O O . SER A 1 317 ? 8.41628 -6.06281 0.62626 1.000 79.37520 317 SER A O 1
ATOM 2482 N N . THR A 1 318 ? 9.89154 -6.78907 2.15263 1.000 84.70611 318 THR A N 1
ATOM 2483 C CA . THR A 1 318 ? 8.88495 -7.43762 2.98325 1.000 79.11740 318 THR A CA 1
ATOM 2484 C C . THR A 1 318 ? 8.64721 -6.60168 4.23406 1.000 80.71946 318 THR A C 1
ATOM 2485 O O . THR A 1 318 ? 9.59985 -6.22065 4.92254 1.000 88.10660 318 THR A O 1
ATOM 2489 N N . VAL A 1 319 ? 7.37622 -6.32763 4.52676 1.000 86.08652 319 VAL A N 1
ATOM 2490 C CA . VAL A 1 319 ? 6.99944 -5.42509 5.61008 1.000 77.71852 319 VAL A CA 1
ATOM 2491 C C . VAL A 1 319 ? 7.31038 -6.05423 6.96184 1.000 74.82885 319 VAL A C 1
ATOM 2492 O O . VAL A 1 319 ? 7.56142 -7.26089 7.05751 1.000 77.38240 319 VAL A O 1
ATOM 2496 N N . CYS A 1 320 ? 7.28981 -5.23408 8.01704 1.000 91.89298 320 CYS A N 1
ATOM 2497 C CA . CYS A 1 320 ? 7.64548 -5.71607 9.34810 1.000 95.88345 320 CYS A CA 1
ATOM 2498 C C . CYS A 1 320 ? 6.61705 -6.69819 9.89442 1.000 98.38726 320 CYS A C 1
ATOM 2499 O O . CYS A 1 320 ? 6.96989 -7.58610 10.67976 1.000 79.36810 320 CYS A O 1
ATOM 2502 N N . LEU A 1 321 ? 5.34865 -6.55602 9.49920 1.000 93.31343 321 LEU A N 1
ATOM 2503 C CA . LEU A 1 321 ? 4.30951 -7.44696 10.00684 1.000 91.35674 321 LEU A CA 1
ATOM 2504 C C . LEU A 1 321 ? 4.52767 -8.88476 9.55764 1.000 76.59264 321 LEU A C 1
ATOM 2505 O O . LEU A 1 321 ? 4.13892 -9.82029 10.26650 1.000 79.64089 321 LEU A O 1
ATOM 2510 N N . MET A 1 322 ? 5.14442 -9.08154 8.39527 1.000 73.48060 322 MET A N 1
ATOM 2511 C CA . MET A 1 322 ? 5.37760 -10.41205 7.84037 1.000 72.02585 322 MET A CA 1
ATOM 2512 C C . MET A 1 322 ? 6.82975 -10.84083 7.98705 1.000 69.47962 322 MET A C 1
ATOM 2513 O O . MET A 1 322 ? 7.40687 -11.43568 7.07189 1.000 69.86878 322 MET A O 1
ATOM 2518 N N . GLY A 1 323 ? 7.44584 -10.54151 9.13279 1.000 76.21181 323 GLY A N 1
ATOM 2519 C CA . GLY A 1 323 ? 8.80502 -10.99402 9.36996 1.000 69.93400 323 GLY A CA 1
ATOM 2520 C C . GLY A 1 323 ? 8.92583 -12.50352 9.39957 1.000 74.20545 323 GLY A C 1
ATOM 2521 O O . GLY A 1 323 ? 9.95380 -13.05589 8.99769 1.000 73.58381 323 GLY A O 1
ATOM 2522 N N . HIS A 1 324 ? 7.88306 -13.19041 9.87283 1.000 75.44379 324 HIS A N 1
ATOM 2523 C CA . HIS A 1 324 ? 7.88408 -14.64939 9.85630 1.000 82.96926 324 HIS A CA 1
ATOM 2524 C C . HIS A 1 324 ? 7.96023 -15.17864 8.43036 1.000 74.19309 324 HIS A C 1
ATOM 2525 O O . HIS A 1 324 ? 8.77575 -16.05585 8.12384 1.000 65.05061 324 HIS A O 1
ATOM 2532 N N . GLU A 1 325 ? 7.11187 -14.65446 7.54176 1.000 63.73234 325 GLU A N 1
ATOM 2533 C CA . GLU A 1 325 ? 7.14119 -15.08947 6.14912 1.000 68.84550 325 GLU A CA 1
ATOM 2534 C C . GLU A 1 325 ? 8.45500 -14.71119 5.47756 1.000 64.14836 325 GLU A C 1
ATOM 2535 O O . GLU A 1 325 ? 8.97075 -15.46317 4.64297 1.000 61.36838 325 GLU A O 1
ATOM 2541 N N . ARG A 1 326 ? 9.01165 -13.54979 5.82928 1.000 72.32671 326 ARG A N 1
ATOM 2542 C CA . ARG A 1 326 ? 10.28283 -13.12871 5.24913 1.000 63.44850 326 ARG A CA 1
ATOM 2543 C C . ARG A 1 326 ? 11.40207 -14.09034 5.62595 1.000 65.77145 326 ARG A C 1
ATOM 2544 O O . ARG A 1 326 ? 12.10269 -14.61688 4.75452 1.000 56.78819 326 ARG A O 1
ATOM 2552 N N . ARG A 1 327 ? 11.58433 -14.33077 6.92678 1.000 69.65303 327 ARG A N 1
ATOM 2553 C CA . ARG A 1 327 ? 12.63569 -15.23961 7.37286 1.000 72.84335 327 ARG A CA 1
ATOM 2554 C C . ARG A 1 327 ? 12.42035 -16.64585 6.82833 1.000 64.00772 327 ARG A C 1
ATOM 2555 O O . ARG A 1 327 ? 13.37386 -17.30707 6.40042 1.000 58.34637 327 ARG A O 1
ATOM 2563 N N . GLN A 1 328 ? 11.17127 -17.11765 6.83410 1.000 63.09309 328 GLN A N 1
ATOM 2564 C CA . GLN A 1 328 ? 10.88036 -18.46298 6.34888 1.000 64.15150 328 GLN A CA 1
ATOM 2565 C C . GLN A 1 328 ? 11.19091 -18.59477 4.86295 1.000 69.18374 328 GLN A C 1
ATOM 2566 O O . GLN A 1 328 ? 11.75105 -19.60659 4.42486 1.000 74.16333 328 GLN A O 1
ATOM 2572 N N . THR A 1 329 ? 10.83714 -17.58000 4.07139 1.000 67.01533 329 THR A N 1
ATOM 2573 C CA . THR A 1 329 ? 11.09500 -17.64078 2.63633 1.000 70.97078 329 THR A CA 1
ATOM 2574 C C . THR A 1 329 ? 12.57472 -17.43813 2.33197 1.000 60.54358 329 THR A C 1
ATOM 2575 O O . THR A 1 329 ? 13.13068 -18.11373 1.45741 1.000 49.90991 329 THR A O 1
ATOM 2579 N N . LEU A 1 330 ? 13.23054 -16.51809 3.04681 1.000 51.47849 330 LEU A N 1
ATOM 2580 C CA . LEU A 1 330 ? 14.66404 -16.31522 2.85346 1.000 59.05925 330 LEU A CA 1
ATOM 2581 C C . LEU A 1 330 ? 15.44883 -17.58069 3.17447 1.000 55.90534 330 LEU A C 1
ATOM 2582 O O . LEU A 1 330 ? 16.44283 -17.88993 2.50628 1.000 58.96493 330 LEU A O 1
ATOM 2587 N N . ASN A 1 331 ? 15.01488 -18.32854 4.19249 1.000 54.57758 331 ASN A N 1
ATOM 2588 C CA . ASN A 1 331 ? 15.68417 -19.58216 4.52407 1.000 61.59624 331 ASN A CA 1
ATOM 2589 C C . ASN A 1 331 ? 15.49292 -20.61543 3.42094 1.000 66.01417 331 ASN A C 1
ATOM 2590 O O . ASN A 1 331 ? 16.43276 -21.33981 3.07269 1.000 55.80292 331 ASN A O 1
ATOM 2595 N N . LEU A 1 332 ? 14.28395 -20.69635 2.85785 1.000 58.46435 332 LEU A N 1
ATOM 2596 C CA . LEU A 1 332 ? 14.04794 -21.60757 1.74209 1.000 61.14769 332 LEU A CA 1
ATOM 2597 C C . LEU A 1 332 ? 14.89039 -21.22603 0.53140 1.000 63.57403 332 LEU A C 1
ATOM 2598 O O . LEU A 1 332 ? 15.42245 -22.09881 -0.16499 1.000 62.72037 332 LEU A O 1
ATOM 2603 N N . ILE A 1 333 ? 15.02227 -19.92448 0.26589 1.000 52.04670 333 ILE A N 1
ATOM 2604 C CA . ILE A 1 333 ? 15.82700 -19.46861 -0.86434 1.000 59.53899 333 ILE A CA 1
ATOM 2605 C C . ILE A 1 333 ? 17.28630 -19.86339 -0.67525 1.000 66.57352 333 ILE A C 1
ATOM 2606 O O . ILE A 1 333 ? 17.94952 -20.31808 -1.61602 1.000 62.12154 333 ILE A O 1
ATOM 2611 N N . SER A 1 334 ? 17.80723 -19.70721 0.54426 1.000 61.02181 334 SER A N 1
ATOM 2612 C CA . SER A 1 334 ? 19.19669 -20.07195 0.80301 1.000 65.13695 334 SER A CA 1
ATOM 2613 C C . SER A 1 334 ? 19.41415 -21.57302 0.65655 1.000 63.52291 334 SER A C 1
ATOM 2614 O O . SER A 1 334 ? 20.40423 -22.00489 0.05496 1.000 68.82670 334 SER A O 1
ATOM 2617 N N . LEU A 1 335 ? 18.49789 -22.38368 1.19297 1.000 59.81684 335 LEU A N 1
ATOM 2618 C CA . LEU A 1 335 ? 18.66019 -23.83251 1.12006 1.000 72.76981 335 LEU A CA 1
ATOM 2619 C C . LEU A 1 335 ? 18.55780 -24.34345 -0.31142 1.000 79.08058 335 LEU A C 1
ATOM 2620 O O . LEU A 1 335 ? 19.21128 -25.33307 -0.66137 1.000 82.63864 335 LEU A O 1
ATOM 2625 N N . LEU A 1 336 ? 17.74756 -23.69192 -1.14873 1.000 80.23143 336 LEU A N 1
ATOM 2626 C CA . LEU A 1 336 ? 17.69580 -24.06692 -2.55774 1.000 68.58038 336 LEU A CA 1
ATOM 2627 C C . LEU A 1 336 ? 18.98101 -23.67743 -3.27496 1.000 61.01475 336 LEU A C 1
ATOM 2628 O O . LEU A 1 336 ? 19.48760 -24.43684 -4.10903 1.000 66.87056 336 LEU A O 1
ATOM 2633 N N . ALA A 1 337 ? 19.52383 -22.49838 -2.96168 1.000 56.99071 337 ALA A N 1
ATOM 2634 C CA . ALA A 1 337 ? 20.77795 -22.07689 -3.57598 1.000 68.42349 337 ALA A CA 1
ATOM 2635 C C . ALA A 1 337 ? 21.94673 -22.91395 -3.07487 1.000 66.17635 337 ALA A C 1
ATOM 2636 O O . ALA A 1 337 ? 22.87828 -23.20378 -3.83421 1.000 74.13764 337 ALA A O 1
ATOM 2638 N N . LEU A 1 338 ? 21.91555 -23.30874 -1.79901 1.000 67.05722 338 LEU A N 1
ATOM 2639 C CA . LEU A 1 338 ? 22.97702 -24.14956 -1.25530 1.000 73.04944 338 LEU A CA 1
ATOM 2640 C C . LEU A 1 338 ? 23.00193 -25.51376 -1.93159 1.000 69.60650 338 LEU A C 1
ATOM 2641 O O . LEU A 1 338 ? 24.07683 -26.07832 -2.16533 1.000 74.12453 338 LEU A O 1
ATOM 2646 N N . ARG A 1 339 ? 21.82679 -26.06148 -2.25287 1.000 64.21883 339 ARG A N 1
ATOM 2647 C CA . ARG A 1 339 ? 21.78101 -27.35022 -2.93450 1.000 76.54784 339 ARG A CA 1
ATOM 2648 C C . ARG A 1 339 ? 22.31903 -27.24914 -4.35581 1.000 80.07185 339 ARG A C 1
ATOM 2649 O O . ARG A 1 339 ? 22.89495 -28.21536 -4.86904 1.000 89.41860 339 ARG A O 1
ATOM 2657 N N . VAL A 1 340 ? 22.14361 -26.09549 -5.00393 1.000 74.29233 340 VAL A N 1
ATOM 2658 C CA . VAL A 1 340 ? 22.74825 -25.88329 -6.31511 1.000 80.99064 340 VAL A CA 1
ATOM 2659 C C . VAL A 1 340 ? 24.26709 -25.85074 -6.19893 1.000 78.78851 340 VAL A C 1
ATOM 2660 O O . VAL A 1 340 ? 24.98080 -26.43737 -7.02157 1.000 88.50601 340 VAL A O 1
ATOM 2664 N N . LEU A 1 341 ? 24.78498 -25.17436 -5.17113 1.000 78.44711 341 LEU A N 1
ATOM 2665 C CA . LEU A 1 341 ? 26.22570 -25.11408 -4.95853 1.000 88.60371 341 LEU A CA 1
ATOM 2666 C C . LEU A 1 341 ? 26.79672 -26.43868 -4.47036 1.000 101.87920 341 LEU A C 1
ATOM 2667 O O . LEU A 1 341 ? 27.98616 -26.70025 -4.67972 1.000 105.32759 341 LEU A O 1
ATOM 2672 N N . ALA A 1 342 ? 25.98015 -27.27704 -3.82747 1.000 104.06419 342 ALA A N 1
ATOM 2673 C CA . ALA A 1 342 ? 26.48285 -28.54383 -3.30581 1.000 109.34557 342 ALA A CA 1
ATOM 2674 C C . ALA A 1 342 ? 26.80868 -29.51872 -4.43031 1.000 115.36953 342 ALA A C 1
ATOM 2675 O O . ALA A 1 342 ? 27.78268 -30.27528 -4.33955 1.000 120.63246 342 ALA A O 1
ATOM 2677 N N . GLU A 1 343 ? 26.01001 -29.51762 -5.49294 1.000 117.03770 343 GLU A N 1
ATOM 2678 C CA . GLU A 1 343 ? 26.23477 -30.41508 -6.62061 1.000 118.11261 343 GLU A CA 1
ATOM 2679 C C . GLU A 1 343 ? 27.51696 -30.05341 -7.36376 1.000 113.49310 343 GLU A C 1
ATOM 2680 O O . GLU A 1 343 ? 27.76527 -28.88505 -7.66096 1.000 112.44641 343 GLU A O 1
#

Solvent-accessible surface area: 16291 Å² total; per-residue (Å²): 142,93,94,14,79,27,98,11,80,70,76,14,0,44,25,0,51,101,13,1,45,64,84,1,57,1,61,4,86,73,136,26,46,69,0,120,0,17,0,47,52,0,0,48,23,0,39,40,102,0,85,150,50,70,9,99,8,112,22,0,33,0,37,14,25,2,0,0,27,0,6,24,119,117,8,30,14,34,51,61,41,2,24,0,12,1,47,1,48,0,68,77,99,70,36,8,74,46,0,77,51,11,0,4,42,0,0,84,97,32,34,74,227,257,67,155,67,40,78,119,20,6,78,106,0,0,10,82,78,49,63,90,55,70,60,149,65,17,70,33,5,14,0,2,1,4,36,161,59,21,40,17,0,42,0,31,0,8,53,48,50,153,117,109,11,61,0,0,3,34,10,0,20,0,38,0,37,42,0,0,133,22,38,92,84,35,80,98,116,23,44,104,174,112,64,23,84,0,52,0,20,1,90,21,33,49,9,115,57,0,41,67,16,1,111,85,98,43,4,18,23,122,49,51,98,60,0,120,0,20,0,0,2,58,2,0,23,0,24,33,55,93,1,165,18,44,75,108,176,79,22,101,84,15,8,101,73,0,1,38,57,2,6,117,58,32,95,74,38,121,56,1,56,137,66,0,48,62,16,11,106,61,59,4,34,148,66,83,167,28,19,52,42,0,0,56,42,2,90,84,0,0,58,99,3,23,63,128,171,46,13,107,49,70,140,60,1,14,87,14,0,32,101,7,3,101,128,23,107,85,171

Organism: Mus musculus (NCBI:txid10090)

Foldseek 3Di:
DCQFKDWDAPQLVVLVVCQQAPFAWFAWPDPFHTFGDGNLQLCCQLQVQCVVVPKHFPFKKWAFVSLLCSLPPPLLLDDQETEMETATADDDVVSVVSSLVSNLVSSVVRGDDPDDDDSVNSCNTWWPDWDADDDPQWGKIKTWTHCPSPHIYIYIYGHHHDDADDWLSRQKMKTCVQVSVCVVPPPDDADNVDHTIIMMGGPQRGNVVSSVCSNQQETDGDCLVNAALCHLLNVLSSVLSVRYHPDPVCVLVSLLVNLVRNCVVPVDLVSVLVVLVVVCCSRQVVNLVSNLSSLVSSLVSLVRRYDPVVVVVSVSNNVSSVVSNVVSVVD

GO terms:
  GO:0005737 cytoplasm (C, IDA)
  GO:1990817 poly(A) RNA polymerase activity (F, EXP)
  GO:0048255 mRNA stabilization (P, IMP)
  GO:1990817 poly(A) RNA polymerase activity (F, IMP)
  GO:0001701 in utero embryonic development (P, IMP)

Radius of gyration: 20.88 Å; Cα contacts (8 Å, |Δi|>4): 519; chains: 1; bounding box: 45×57×66 Å

Sequence (331 aa):
DSESFSVLNWDQVSRLHEVLTEVVPIHGRGNFPTLEITLKDIVQTVRGRLEEAGINVQDVRLNGSAAGHVLVKDNGLGCKDLDLIFHVALPTEAEFQLVRDVVLCSLLNFLPEKLKISPVTLKEAYVQKLVKVCTDTDRWSLISLSNKNGRNVELKFVDSIRRQFEFSVDSFQIILDSLLFFYDCSGNPISEHFHPTVIGESMYGDFEEAFDHLQNRLIATKNPEEIRGGGLLKYSNLLVRDFRPADQEEIKTLERYMCSRFFIDFPDILEQQRKLETYLQNHFSDEERSKYDYLMILRRVVNESTVCLMGHERRQTLNLISLLALRVLAE

Nearest PDB structures (foldseek):
  7cqz-assembly1_A  TM=1.003E+00  e=2.557E-63  Mus musculus
  6w36-assembly1_A  TM=9.936E-01  e=2.992E-54  Homo sapiens
  6w3j-assembly1_A  TM=9.710E-01  e=2.222E-51  Homo sapiens
  6jyj-assembly2_B  TM=9.402E-01  e=5.646E-44  Xenopus tropicalis
  8exf-assembly1_A  TM=8.771E-01  e=1.452E-43  Homo sapiens

B-factor: mean 75.28, std 23.0, range [38.5, 175.8]

Secondary structure (DSSP, 8-state):
-GGGEEE--HHHHHHHHHHHH--EEE--SSSPPPEEE-HHHHHHHHHHHHHHTT--EEEEEEETHHHHHHHSTT-SS-S-EEEEEEEE---SHHHHHHHHHHHHHHHHHT--------HHHHHHHHEEEEEEEESSS-EEEEEEE--TTS-EEEEEEEEE-PPPP--GGG-EEEE-HHHHHHHHH-SS---SSS----EEEETTS-HHHHHHHHHHTEE--S-GGG--TTHHHHHHHHHHTTPEESSTTTHHHHHHHHHHHHHHH--SHHHHHHHHHHHHHHH-TT-HHHHHHHHHHHHHHHHHH--GGGHHHHHHHHHHHHHHHHHHHH-

InterPro domains:
  IPR012937 Terminal nucleotidyltransferase [PF07984] (17-335)
  IPR012937 Terminal nucleotidyltransferase [PTHR12974] (6-391)
  IPR012937 Terminal nucleotidyltransferase [SM01153] (17-336)